Protein AF-A0A183MD92-F1 (afdb_monomer)

Foldseek 3Di:
DVPPPDQFQDKDWDDKDKDWPDFDWDWDADPVQKIKIKTKTKIKIWIWIWGWDADPVQQKIKIKIKIKIKMKIKIKIFIWHDDDDDDDPDDTDGQKIKIKMKMWIWMKIWMWIARPPDPPLGIAIWIKTDQFTKMKIKIKIFHLDDDDDDDPPDPDDPDDDDDDDDDDDDDDDDDPPDSPRPIDMDMDMDGDGMDIDDPDDSSVVSCVVNVPPDVD

Sequence (216 aa):
MKLFLSTTNQFTSLLKIIQLPIDQRIQTTISSGWLIQIDHLTIFTMNILNAIETNLWYFTGRNNLRSKIGLINDIKIHLVQFYNEDNTMNMPRSQLYIHKGNAIQGYIDFITNIHINHLPDSICLSMNQGVNTFIVQWYTMNNTTTTQYSSSTTIQNPSSPSSSSSPSSSSPSSSPSSPSSSTYHYISNYTLQPVSYFLGYDNSLQCNKMKAKTIW

Organism: NCBI:txid48269

Mean predicted aligned error: 14.07 Å

Nearest PDB structures (foldseek):
  6i7s-assembly1_G  TM=8.283E-01  e=1.505E-07  Homo sapiens
  6i7s-assembly2_H  TM=8.218E-01  e=8.706E-07  Homo sapiens
  6i97-assembly1_B  TM=3.767E-01  e=2.488E+00  Pseudomonas aeruginosa
  2w78-assembly2_B  TM=2.454E-01  e=3.959E+00  Pseudomonas aeruginosa PAO1
  5odw-assembly2_B  TM=2.488E-01  e=6.299E+00  Pseudomonas aeruginosa PAO1

Radius of gyration: 28.77 Å; Cα contacts (8 Å, |Δi|>4): 436; chains: 1; bounding box: 78×46×76 Å

Secondary structure (DSSP, 8-state):
--SSS--EEEEEEEEEEEEEEEEEEEEEE-TTSEEEEEEEEEEEEEEEEEEEEEETTTTEEEEEEEEEEEEEEEEEEEEEE---S-SS-----EEEEEEEEEEEEEEEEEEEEEEGGG-STTEEEEEEE-TTEEEEEEEEEEE-S-----------PPPPP--------------------EEEEEEEEEEEPP-EE---HHHHHHHHHTT-----

Structure (mmCIF, N/CA/C/O backbone):
data_AF-A0A183MD92-F1
#
_entry.id   AF-A0A183MD92-F1
#
loop_
_atom_site.group_PDB
_atom_site.id
_atom_site.type_symbol
_atom_site.label_atom_id
_atom_site.label_alt_id
_atom_site.label_comp_id
_atom_site.label_asym_id
_atom_site.label_entity_id
_atom_site.label_seq_id
_atom_site.pdbx_PDB_ins_code
_atom_site.Cartn_x
_atom_site.Cartn_y
_atom_site.Cartn_z
_atom_site.occupancy
_atom_site.B_iso_or_equiv
_atom_site.auth_seq_id
_atom_site.auth_comp_id
_atom_site.auth_asym_id
_atom_site.auth_atom_id
_atom_site.pdbx_PDB_model_num
ATOM 1 N N . MET A 1 1 ? 31.391 -11.149 -10.564 1.00 43.75 1 MET A N 1
ATOM 2 C CA . MET A 1 1 ? 30.604 -11.102 -11.820 1.00 43.75 1 MET A CA 1
ATOM 3 C C . MET A 1 1 ? 29.511 -12.192 -11.903 1.00 43.75 1 MET A C 1
ATOM 5 O O . MET A 1 1 ? 29.152 -12.593 -12.996 1.00 43.75 1 MET A O 1
ATOM 9 N N . LYS A 1 2 ? 28.947 -12.678 -10.779 1.00 36.97 2 LYS A N 1
ATOM 10 C CA . LYS A 1 2 ? 27.858 -13.689 -10.780 1.00 36.97 2 LY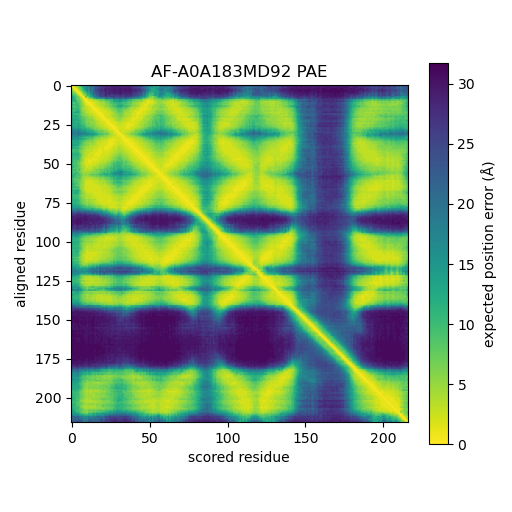S A CA 1
ATOM 11 C C . LYS A 1 2 ? 26.450 -13.102 -10.578 1.00 36.97 2 LYS A C 1
ATOM 13 O O . LYS A 1 2 ? 25.482 -13.787 -10.858 1.00 36.97 2 LYS A O 1
ATOM 18 N N . LEU A 1 3 ? 26.338 -11.844 -10.137 1.00 46.84 3 LEU A N 1
ATOM 19 C CA . LEU A 1 3 ? 25.052 -11.190 -9.848 1.00 46.84 3 LEU A CA 1
ATOM 20 C C . LEU A 1 3 ? 24.425 -10.448 -11.045 1.00 46.84 3 LEU A C 1
ATOM 22 O O . LEU A 1 3 ? 23.238 -10.168 -11.020 1.00 46.84 3 LEU A O 1
ATOM 26 N N . PHE A 1 4 ? 25.198 -10.139 -12.092 1.00 45.69 4 PHE A N 1
ATOM 27 C CA . PHE A 1 4 ? 24.750 -9.284 -13.207 1.00 45.69 4 PHE A CA 1
ATOM 28 C C . PHE A 1 4 ? 24.274 -10.045 -14.455 1.00 45.69 4 PHE A C 1
ATOM 30 O O . PHE A 1 4 ? 23.842 -9.419 -15.415 1.00 45.69 4 PHE A O 1
ATOM 37 N N . LEU A 1 5 ? 24.353 -11.380 -14.458 1.00 43.41 5 LEU A N 1
ATOM 38 C CA . LEU A 1 5 ? 23.989 -12.218 -15.611 1.00 43.41 5 LEU A CA 1
ATOM 39 C C . LEU A 1 5 ? 22.662 -12.971 -15.434 1.00 43.41 5 LEU A C 1
ATOM 41 O O . LEU A 1 5 ? 22.202 -13.592 -16.385 1.00 43.41 5 LEU A O 1
ATOM 45 N N . SER A 1 6 ? 22.026 -12.908 -14.258 1.00 42.56 6 SER A N 1
ATOM 46 C CA . SER A 1 6 ? 20.671 -13.436 -14.070 1.00 42.56 6 SER A CA 1
ATOM 47 C C . SER A 1 6 ? 19.672 -12.287 -14.018 1.00 42.56 6 SER A C 1
ATOM 49 O O . SER A 1 6 ? 19.449 -11.679 -12.972 1.00 42.56 6 SER A O 1
ATOM 51 N N . THR A 1 7 ? 19.064 -11.987 -15.157 1.00 54.91 7 THR A N 1
ATOM 52 C CA . THR A 1 7 ? 17.838 -11.193 -15.220 1.00 54.91 7 THR A CA 1
ATOM 53 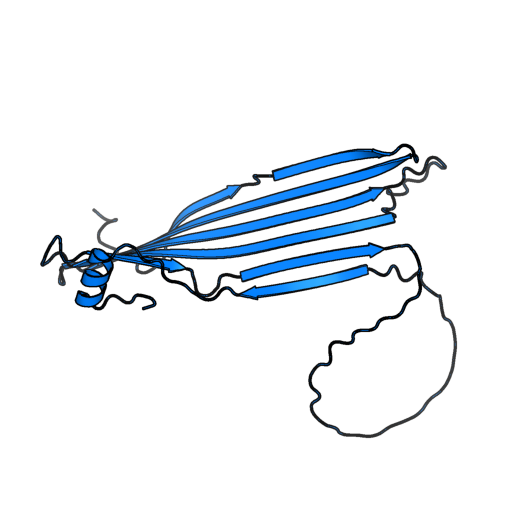C C . THR A 1 7 ? 16.741 -11.955 -14.500 1.00 54.91 7 THR A C 1
ATOM 55 O O . THR A 1 7 ? 16.331 -13.030 -14.942 1.00 54.91 7 THR A O 1
ATOM 58 N N . THR A 1 8 ? 16.289 -11.443 -13.363 1.00 59.81 8 THR A N 1
ATOM 59 C CA . THR A 1 8 ? 15.149 -12.026 -12.667 1.00 59.81 8 THR A CA 1
ATOM 60 C C . THR A 1 8 ? 13.906 -11.246 -13.066 1.00 59.81 8 THR A C 1
ATOM 62 O O . THR A 1 8 ? 13.634 -10.171 -12.532 1.00 59.81 8 THR A O 1
ATOM 65 N N . ASN A 1 9 ? 13.095 -11.838 -13.943 1.00 68.19 9 ASN A N 1
ATOM 66 C CA . ASN A 1 9 ? 11.731 -11.366 -14.220 1.00 68.19 9 ASN A CA 1
ATOM 67 C C . ASN A 1 9 ? 10.814 -11.502 -12.982 1.00 68.19 9 ASN A C 1
ATOM 69 O O . ASN A 1 9 ? 9.644 -11.128 -13.003 1.00 68.19 9 ASN A O 1
ATOM 73 N N . GLN A 1 10 ? 11.329 -12.080 -11.894 1.00 84.06 10 GLN A N 1
ATOM 74 C CA . GLN A 1 10 ? 10.645 -12.223 -10.620 1.00 84.06 10 GLN A CA 1
ATOM 75 C C . GLN A 1 10 ? 10.977 -11.054 -9.695 1.00 84.06 10 GLN A C 1
ATOM 77 O O . GLN A 1 10 ? 12.122 -10.617 -9.591 1.00 84.06 10 GLN A O 1
ATOM 82 N N . PHE A 1 11 ? 9.956 -10.577 -8.988 1.00 86.31 11 PHE A N 1
ATOM 83 C CA . PHE A 1 11 ? 10.106 -9.540 -7.979 1.00 86.31 11 PHE A CA 1
ATOM 84 C C . PHE A 1 11 ? 10.947 -10.031 -6.802 1.00 86.31 11 PHE A C 1
ATOM 86 O O . PHE A 1 11 ? 10.579 -10.985 -6.116 1.00 86.31 11 PHE A O 1
ATOM 93 N N . THR A 1 12 ? 12.021 -9.308 -6.518 1.00 89.50 12 THR A N 1
ATOM 94 C CA . THR A 1 12 ? 12.838 -9.478 -5.316 1.00 89.50 12 THR A CA 1
ATOM 95 C C . THR A 1 12 ? 12.504 -8.383 -4.309 1.00 89.50 12 THR A C 1
ATOM 97 O O . THR A 1 12 ? 12.277 -7.231 -4.679 1.00 89.50 12 THR A O 1
ATOM 100 N N . SER A 1 13 ? 12.405 -8.741 -3.027 1.00 89.75 13 SER A N 1
ATOM 101 C CA . SER A 1 13 ? 12.120 -7.776 -1.961 1.00 89.75 13 SER A CA 1
ATOM 102 C C . SER A 1 13 ? 13.380 -6.982 -1.641 1.00 89.75 13 SER A C 1
ATOM 104 O O . SER A 1 13 ? 14.373 -7.570 -1.226 1.00 89.75 13 SER A O 1
ATOM 106 N N . LEU A 1 14 ? 13.329 -5.661 -1.815 1.00 91.12 14 LEU A N 1
ATOM 107 C CA . LEU A 1 14 ? 14.435 -4.759 -1.484 1.00 91.12 14 LEU A CA 1
ATOM 108 C C . LEU A 1 14 ? 14.317 -4.216 -0.061 1.00 91.12 14 LEU A C 1
ATOM 110 O O . LEU A 1 14 ? 15.306 -4.119 0.657 1.00 91.12 14 LEU A O 1
ATOM 114 N N . LEU A 1 15 ? 13.100 -3.850 0.342 1.00 92.38 15 LEU A N 1
ATOM 115 C CA . LEU A 1 15 ? 12.845 -3.211 1.626 1.00 92.38 15 LEU A CA 1
ATOM 116 C C . LEU A 1 15 ? 11.469 -3.613 2.133 1.00 92.38 15 LEU A C 1
ATOM 118 O O . LEU A 1 15 ? 10.491 -3.515 1.398 1.00 92.38 15 LEU A O 1
ATOM 122 N N . LYS A 1 16 ? 11.385 -4.012 3.400 1.00 94.94 16 LYS A N 1
ATOM 123 C CA . LYS A 1 16 ? 10.122 -4.284 4.086 1.00 94.94 16 LYS A CA 1
ATOM 124 C C . LYS A 1 16 ? 10.110 -3.525 5.404 1.00 94.94 16 LYS A C 1
ATOM 126 O O . LYS A 1 16 ? 10.974 -3.744 6.246 1.00 94.94 16 LYS A O 1
ATOM 131 N N . ILE A 1 17 ? 9.127 -2.651 5.568 1.00 95.19 17 ILE A N 1
ATOM 132 C CA . ILE A 1 17 ? 8.936 -1.820 6.753 1.00 95.19 17 ILE A CA 1
ATOM 133 C C . ILE A 1 17 ? 7.539 -2.083 7.303 1.00 95.19 17 ILE A C 1
ATOM 135 O O . ILE A 1 17 ? 6.558 -2.138 6.559 1.00 95.19 17 ILE A O 1
ATOM 139 N N . ILE A 1 18 ? 7.466 -2.240 8.619 1.00 95.06 18 ILE A N 1
ATOM 140 C CA . ILE A 1 18 ? 6.231 -2.236 9.395 1.00 95.06 18 ILE A CA 1
ATOM 141 C C . ILE A 1 18 ? 6.458 -1.217 10.503 1.00 95.06 18 ILE A C 1
ATOM 143 O O . ILE A 1 18 ? 7.442 -1.314 11.233 1.00 95.06 18 ILE A O 1
ATOM 147 N N . GLN A 1 19 ? 5.577 -0.232 10.600 1.00 94.81 19 GLN A N 1
ATOM 148 C CA . GLN A 1 19 ? 5.666 0.832 11.585 1.00 94.81 19 GLN A CA 1
ATOM 149 C C . GLN A 1 19 ? 4.299 1.057 12.217 1.00 94.81 19 GLN A C 1
ATOM 151 O O . GLN A 1 19 ? 3.270 0.957 11.551 1.00 94.81 19 GLN A O 1
ATOM 156 N N . LEU A 1 20 ? 4.301 1.393 13.502 1.00 94.69 20 LEU A N 1
ATOM 157 C CA . LEU A 1 20 ? 3.122 1.834 14.233 1.00 94.69 20 LEU A CA 1
ATOM 158 C C . LEU A 1 20 ? 3.247 3.339 14.488 1.00 94.69 20 LEU A C 1
ATOM 160 O O . LEU A 1 20 ? 3.757 3.732 15.534 1.00 94.69 20 LEU A O 1
ATOM 164 N N . PRO A 1 21 ? 2.889 4.202 13.517 1.00 92.06 21 PRO A N 1
ATOM 165 C CA . PRO A 1 21 ? 2.989 5.649 13.699 1.00 92.06 21 PRO A CA 1
ATOM 166 C C . PRO A 1 21 ? 2.100 6.176 14.829 1.00 92.06 21 PRO A C 1
ATOM 168 O O . PRO A 1 21 ? 2.414 7.216 15.398 1.00 92.06 21 PRO A O 1
ATOM 171 N N . ILE A 1 22 ? 1.000 5.483 15.143 1.00 94.94 22 ILE A N 1
ATOM 172 C CA . ILE A 1 22 ? 0.118 5.838 16.255 1.00 94.94 22 ILE A CA 1
ATOM 173 C C . ILE A 1 22 ? -0.166 4.578 17.061 1.00 94.94 22 ILE A C 1
ATOM 175 O O . ILE A 1 22 ? -0.693 3.604 16.526 1.00 94.94 22 ILE A O 1
ATOM 179 N N . ASP A 1 23 ? 0.174 4.623 18.340 1.00 95.06 23 ASP A N 1
ATOM 180 C CA . ASP A 1 23 ? -0.206 3.642 19.348 1.00 95.06 23 ASP A CA 1
ATOM 181 C C . ASP A 1 23 ? -0.473 4.420 20.636 1.00 95.06 23 ASP A C 1
ATOM 183 O O . ASP A 1 23 ? 0.444 4.780 21.378 1.00 95.06 23 ASP A O 1
ATOM 187 N N . GLN A 1 24 ? -1.729 4.824 20.814 1.00 96.12 24 GLN A N 1
ATOM 188 C CA . GLN A 1 24 ? -2.131 5.710 21.894 1.00 96.12 24 GLN A CA 1
ATOM 189 C C . GLN A 1 24 ? -3.333 5.140 22.634 1.00 96.12 24 GLN A C 1
ATOM 191 O O . GLN A 1 24 ? -4.337 4.755 22.037 1.00 96.12 24 GLN A O 1
ATOM 196 N N . ARG A 1 25 ? -3.249 5.179 23.963 1.00 95.25 25 ARG A N 1
ATOM 197 C CA . ARG A 1 25 ? -4.369 4.951 24.872 1.00 95.25 25 ARG A CA 1
ATOM 198 C C . ARG A 1 25 ? -4.596 6.209 25.694 1.00 95.25 25 ARG A C 1
ATOM 200 O O . ARG A 1 25 ? 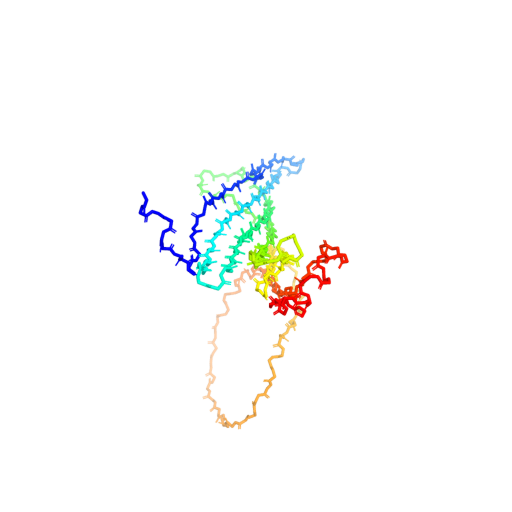-3.707 6.647 26.421 1.00 95.25 25 ARG A O 1
ATOM 207 N N . ILE A 1 26 ? -5.787 6.782 25.586 1.00 93.44 26 ILE A N 1
ATOM 208 C CA . ILE A 1 26 ? -6.237 7.898 26.419 1.00 93.44 26 ILE A CA 1
ATOM 209 C C . ILE A 1 26 ? -7.273 7.353 27.386 1.00 93.44 26 ILE A C 1
ATOM 211 O O . ILE A 1 26 ? -8.251 6.740 26.969 1.00 93.44 26 ILE A O 1
ATOM 215 N N . GLN A 1 27 ? -7.071 7.596 28.675 1.00 93.44 27 GLN A N 1
ATOM 216 C CA . GLN A 1 27 ? -8.046 7.285 29.708 1.00 93.44 27 GLN A CA 1
ATOM 217 C C . GLN A 1 27 ? -8.406 8.573 30.433 1.00 93.44 27 GLN A C 1
ATOM 219 O O . GLN A 1 27 ? -7.528 9.296 30.902 1.00 93.44 27 GLN A O 1
ATOM 224 N N . THR A 1 28 ? -9.696 8.874 30.500 1.00 91.06 28 THR A N 1
ATOM 225 C CA . THR A 1 28 ? -10.201 10.044 31.214 1.00 91.06 28 THR A CA 1
ATOM 226 C C . THR A 1 28 ? -11.386 9.646 32.071 1.00 91.06 28 THR A C 1
ATOM 228 O O . THR A 1 28 ? -12.239 8.860 31.656 1.00 91.06 28 THR A O 1
ATOM 231 N N . THR A 1 29 ? -11.414 10.158 33.293 1.00 89.69 29 THR A N 1
ATOM 232 C CA . THR A 1 29 ? -12.542 9.990 34.197 1.00 89.69 29 THR A CA 1
ATOM 233 C C . THR A 1 29 ? -13.500 11.156 34.013 1.00 89.69 29 THR A C 1
ATOM 235 O O . THR A 1 29 ? -13.090 12.309 33.884 1.00 89.69 29 THR A O 1
ATOM 238 N N . ILE A 1 30 ? -14.793 10.859 33.997 1.00 86.31 30 ILE A N 1
ATOM 239 C CA . ILE A 1 30 ? -15.837 11.883 33.993 1.00 86.31 30 ILE A CA 1
ATOM 240 C C . ILE A 1 30 ? -16.415 12.044 35.397 1.00 86.31 30 ILE A C 1
ATOM 242 O O . ILE A 1 30 ? -16.353 11.128 36.217 1.00 86.31 30 ILE A O 1
ATOM 246 N N . SER A 1 31 ? -16.992 13.213 35.681 1.00 85.56 31 SER A N 1
ATOM 247 C CA . SER A 1 31 ? -17.546 13.559 37.000 1.00 85.56 31 SER A CA 1
ATOM 248 C C . SER A 1 31 ? -18.622 12.588 37.497 1.00 85.56 31 SER A C 1
ATOM 250 O O . SER A 1 31 ? -18.852 12.496 38.697 1.00 85.56 31 SER A O 1
ATOM 252 N N . SER A 1 32 ? -19.247 11.826 36.597 1.00 81.56 32 SER A N 1
ATOM 253 C CA . SER A 1 32 ? -20.192 10.760 36.933 1.00 81.56 32 SER A CA 1
ATOM 254 C C . SER A 1 32 ? -19.535 9.469 37.452 1.00 81.56 32 SER A C 1
ATOM 256 O O . SER A 1 32 ? -20.250 8.508 37.724 1.00 81.56 32 SER A O 1
ATOM 258 N N . GLY A 1 33 ? -18.203 9.406 37.572 1.00 80.19 33 GLY A N 1
ATOM 259 C CA . GLY A 1 33 ? -17.462 8.239 38.077 1.00 80.19 33 GLY A CA 1
ATOM 260 C C . GLY A 1 33 ? -17.117 7.185 37.019 1.00 80.19 33 GLY A C 1
ATOM 261 O O . GLY A 1 33 ? -16.590 6.123 37.346 1.00 80.19 33 GLY A O 1
ATOM 262 N N . TRP A 1 34 ? -17.391 7.463 35.745 1.00 83.31 34 TRP A N 1
ATOM 263 C CA . TRP A 1 34 ? -17.073 6.556 34.645 1.00 83.31 34 TRP A CA 1
ATOM 264 C C . TRP A 1 34 ? -15.694 6.847 34.070 1.00 83.31 34 TRP A C 1
ATOM 266 O O . TRP A 1 34 ? -15.208 7.979 34.123 1.00 83.31 34 TRP A O 1
ATOM 276 N N . LEU A 1 35 ? -15.098 5.828 33.460 1.00 88.44 35 LEU A N 1
ATOM 277 C CA . LEU A 1 35 ? -13.861 5.930 32.708 1.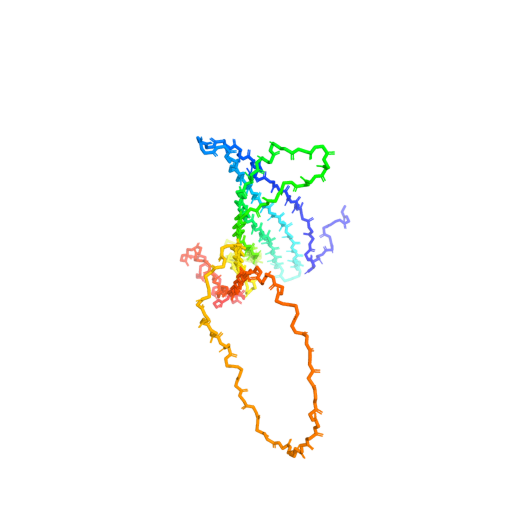00 88.44 35 LEU A CA 1
ATOM 278 C C . LEU A 1 35 ? -14.148 5.784 31.218 1.00 88.44 35 LEU A C 1
ATOM 280 O O . LEU A 1 35 ? -14.701 4.784 30.763 1.00 88.44 35 LEU A O 1
ATOM 284 N N . ILE A 1 36 ? -13.742 6.788 30.455 1.00 90.69 36 ILE A N 1
ATOM 285 C CA . ILE A 1 36 ? -13.692 6.725 29.002 1.00 90.69 36 ILE A CA 1
ATOM 286 C C . ILE A 1 36 ? -12.275 6.302 28.630 1.00 90.69 36 ILE A C 1
ATOM 288 O O . ILE A 1 36 ? -11.310 6.986 28.970 1.00 90.69 36 ILE A O 1
ATOM 292 N N . GLN A 1 37 ? -12.158 5.182 27.924 1.00 92.25 37 GLN A N 1
ATOM 293 C CA . GLN A 1 37 ? -10.916 4.729 2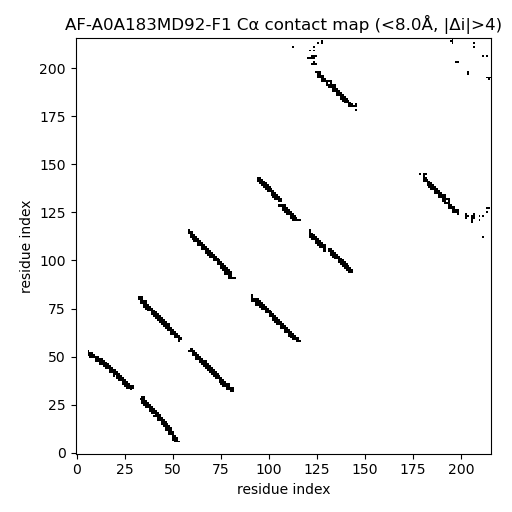7.313 1.00 92.25 37 GLN A CA 1
ATOM 294 C C . GLN A 1 37 ? -11.028 4.842 25.797 1.00 92.25 37 GLN A C 1
ATOM 296 O O . GLN A 1 37 ? -11.943 4.285 25.191 1.00 92.25 37 GLN A O 1
ATOM 301 N N . ILE A 1 38 ? -10.080 5.546 25.191 1.00 93.81 38 ILE A N 1
ATOM 302 C CA . ILE A 1 38 ? -9.936 5.678 23.745 1.00 93.81 38 ILE A CA 1
ATOM 303 C C . ILE A 1 38 ? -8.611 5.031 23.366 1.00 93.81 38 ILE A C 1
ATOM 305 O O . ILE A 1 38 ? -7.552 5.524 23.748 1.00 93.81 38 ILE A O 1
ATOM 309 N N . ASP A 1 39 ? -8.685 3.942 22.613 1.00 95.00 39 ASP A N 1
ATOM 310 C CA . ASP A 1 39 ? -7.526 3.280 22.030 1.00 95.00 39 ASP A CA 1
ATOM 311 C C . ASP A 1 39 ? -7.466 3.635 20.548 1.00 95.00 39 ASP A C 1
ATOM 313 O O . ASP A 1 39 ? -8.412 3.377 19.799 1.00 95.00 39 ASP A O 1
ATOM 317 N N . HIS A 1 40 ? -6.359 4.232 20.123 1.00 96.44 40 HIS A N 1
ATOM 318 C CA . HIS A 1 40 ? -6.103 4.587 18.736 1.00 96.44 40 HIS A CA 1
ATOM 319 C C . HIS A 1 40 ? -4.818 3.911 18.269 1.00 96.44 40 HIS A C 1
ATOM 321 O O . HIS A 1 40 ? -3.729 4.184 18.771 1.00 96.44 40 HIS A O 1
ATOM 327 N N . LEU A 1 41 ? -4.964 3.033 17.284 1.00 97.06 41 LEU A N 1
ATOM 328 C CA . LEU A 1 41 ? -3.881 2.290 16.668 1.00 97.06 41 LEU A CA 1
ATOM 329 C C . LEU A 1 41 ? -3.834 2.619 15.179 1.00 97.06 41 LEU A C 1
ATOM 331 O O . LEU A 1 41 ? -4.841 2.551 14.477 1.00 97.06 41 LEU A O 1
ATOM 335 N N . THR A 1 42 ? -2.662 2.960 14.664 1.00 97.31 42 THR A N 1
ATOM 336 C CA . THR A 1 42 ? -2.423 3.066 13.226 1.00 97.31 42 THR A CA 1
ATOM 337 C C . THR A 1 42 ? -1.195 2.253 12.871 1.00 97.31 42 THR A C 1
ATOM 339 O O . THR A 1 42 ? -0.129 2.456 13.443 1.00 97.31 42 THR A O 1
ATOM 342 N N . ILE A 1 43 ? -1.344 1.344 11.911 1.00 97.31 43 ILE A N 1
ATOM 343 C CA . ILE A 1 43 ? -0.282 0.486 11.395 1.00 97.31 43 ILE A CA 1
ATOM 344 C C . ILE A 1 43 ? -0.027 0.878 9.947 1.00 97.31 43 ILE A C 1
ATOM 346 O O . ILE A 1 43 ? -0.941 0.908 9.125 1.00 97.31 43 ILE A O 1
ATOM 350 N N . PHE A 1 44 ? 1.233 1.131 9.633 1.00 97.06 44 PHE A N 1
ATOM 351 C CA . PHE A 1 44 ? 1.720 1.375 8.290 1.00 97.06 44 PHE A CA 1
ATOM 352 C C . PHE A 1 44 ? 2.661 0.245 7.877 1.00 97.06 44 PHE A C 1
ATOM 354 O O . PHE A 1 44 ? 3.554 -0.157 8.622 1.00 97.06 44 PHE A O 1
ATOM 361 N N . THR A 1 45 ? 2.473 -0.272 6.671 1.00 96.94 45 THR A N 1
ATOM 362 C CA . THR A 1 45 ? 3.330 -1.295 6.079 1.00 96.94 45 THR A CA 1
ATOM 363 C C . THR A 1 45 ? 3.746 -0.857 4.687 1.00 96.94 45 THR A C 1
ATOM 365 O O . THR A 1 45 ? 2.924 -0.392 3.896 1.00 96.94 45 THR A O 1
ATOM 368 N N . MET A 1 46 ? 5.025 -1.023 4.380 1.00 96.00 46 MET A N 1
ATOM 369 C CA . MET A 1 46 ? 5.576 -0.744 3.063 1.00 96.00 46 MET A CA 1
ATOM 370 C C . MET A 1 46 ? 6.492 -1.887 2.652 1.00 96.00 46 MET A C 1
ATOM 372 O O . MET A 1 46 ? 7.331 -2.338 3.430 1.00 96.00 46 MET A O 1
ATOM 376 N N . ASN A 1 47 ? 6.336 -2.370 1.427 1.00 96.75 47 ASN A N 1
ATOM 377 C CA . ASN A 1 47 ? 7.235 -3.354 0.848 1.00 96.75 47 ASN A CA 1
ATOM 378 C C . ASN A 1 47 ? 7.623 -2.928 -0.568 1.00 96.75 47 ASN A C 1
ATOM 380 O O . ASN A 1 47 ? 6.771 -2.883 -1.456 1.00 96.75 47 ASN A O 1
ATOM 384 N N . ILE A 1 48 ? 8.903 -2.623 -0.758 1.00 96.00 48 ILE A N 1
ATOM 385 C CA . ILE A 1 48 ? 9.486 -2.263 -2.045 1.00 96.00 48 ILE A CA 1
ATOM 386 C C . ILE A 1 48 ? 10.053 -3.526 -2.679 1.00 96.00 48 ILE A C 1
ATOM 388 O O . ILE A 1 48 ? 10.943 -4.178 -2.126 1.00 96.00 48 ILE A O 1
ATOM 392 N N . LEU A 1 49 ? 9.549 -3.846 -3.862 1.00 94.69 49 LEU A N 1
ATOM 393 C CA . LEU A 1 49 ? 9.983 -4.963 -4.680 1.00 94.69 49 LEU A CA 1
ATOM 394 C C . LEU A 1 49 ? 10.601 -4.440 -5.975 1.00 94.69 49 LEU A C 1
ATOM 396 O O . LEU A 1 49 ? 10.143 -3.430 -6.504 1.00 94.69 49 LEU A O 1
ATOM 400 N N . ASN A 1 50 ? 11.581 -5.147 -6.525 1.00 92.44 50 ASN A N 1
ATOM 401 C CA . ASN A 1 50 ? 12.142 -4.813 -7.829 1.00 92.44 50 ASN A CA 1
ATOM 402 C C . ASN A 1 50 ? 12.269 -6.050 -8.722 1.00 92.44 50 ASN A C 1
ATOM 404 O O . ASN A 1 50 ? 12.632 -7.129 -8.251 1.00 92.44 50 ASN A O 1
ATOM 408 N N . ALA A 1 51 ? 11.951 -5.886 -10.001 1.00 90.56 51 ALA A N 1
ATOM 409 C CA . ALA A 1 51 ? 12.212 -6.858 -11.053 1.00 90.56 51 ALA A CA 1
ATOM 410 C C . ALA A 1 51 ? 12.977 -6.166 -12.185 1.00 90.56 51 ALA A C 1
ATOM 412 O O . ALA A 1 51 ? 12.612 -5.062 -12.602 1.00 90.56 51 ALA A O 1
ATOM 413 N N . ILE A 1 52 ? 14.036 -6.815 -12.670 1.00 89.50 52 ILE A N 1
ATOM 414 C CA . ILE A 1 52 ? 14.917 -6.276 -13.708 1.00 89.50 52 ILE A CA 1
ATOM 415 C C . ILE A 1 52 ? 15.042 -7.297 -14.824 1.00 89.50 52 ILE A C 1
ATOM 417 O O . ILE A 1 52 ? 15.509 -8.418 -14.614 1.00 89.50 52 ILE A O 1
ATOM 421 N N . GLU A 1 53 ? 14.687 -6.863 -16.023 1.00 86.69 53 GLU A N 1
ATOM 422 C CA . GLU A 1 53 ? 14.860 -7.612 -17.256 1.00 86.69 53 GLU A CA 1
ATOM 423 C C . GLU A 1 53 ? 15.823 -6.821 -18.141 1.00 86.69 53 GLU A C 1
ATOM 425 O O . GLU A 1 53 ? 15.596 -5.648 -18.430 1.00 86.69 53 GLU A O 1
ATOM 430 N N . THR A 1 54 ? 16.921 -7.430 -18.567 1.00 86.44 54 THR A N 1
ATOM 431 C CA . THR A 1 54 ? 17.853 -6.817 -19.516 1.00 86.44 54 THR A CA 1
ATOM 432 C C . THR A 1 54 ? 18.106 -7.776 -20.662 1.00 86.44 54 THR A C 1
ATOM 434 O O . THR A 1 54 ? 18.177 -8.989 -20.498 1.00 86.44 54 THR A O 1
ATOM 437 N N . ASN A 1 55 ? 18.223 -7.241 -21.864 1.00 83.12 55 ASN A N 1
ATOM 438 C CA . ASN A 1 55 ? 18.588 -8.019 -23.026 1.00 83.12 55 ASN A CA 1
ATOM 439 C C . ASN A 1 55 ? 19.732 -7.308 -23.733 1.00 83.12 55 ASN A C 1
ATOM 441 O O . ASN A 1 55 ? 19.541 -6.249 -24.325 1.00 83.12 55 ASN A O 1
ATOM 445 N N . LEU A 1 56 ? 20.926 -7.893 -23.642 1.00 84.31 56 LEU A N 1
ATOM 446 C CA . LEU A 1 56 ? 22.131 -7.333 -24.250 1.00 84.31 56 LEU A CA 1
ATOM 447 C C . LEU A 1 56 ? 22.098 -7.415 -25.779 1.00 84.31 56 LEU A C 1
ATOM 449 O O . LEU A 1 56 ? 22.636 -6.535 -26.433 1.00 84.31 56 LEU A O 1
ATOM 453 N N . TRP A 1 57 ? 21.437 -8.427 -26.347 1.00 84.00 57 TRP A N 1
ATOM 454 C CA . TRP A 1 57 ? 21.355 -8.615 -27.798 1.00 84.00 57 TRP A CA 1
ATOM 455 C C . TRP A 1 57 ? 20.432 -7.599 -28.462 1.00 84.00 57 TRP A C 1
ATOM 457 O O . TRP A 1 57 ? 20.765 -7.051 -29.508 1.00 84.00 57 TRP A O 1
ATOM 467 N N . TYR A 1 58 ? 19.285 -7.326 -27.840 1.00 81.38 58 TYR A N 1
ATOM 468 C CA . TYR A 1 58 ? 18.354 -6.299 -28.315 1.00 81.38 58 TYR A CA 1
ATOM 469 C C . TYR A 1 58 ? 18.642 -4.915 -27.730 1.00 81.38 58 TYR A C 1
ATOM 471 O O . TYR A 1 58 ? 17.938 -3.963 -28.062 1.00 81.38 58 TYR A O 1
ATOM 479 N N . PHE A 1 59 ? 19.670 -4.793 -26.880 1.00 86.38 59 PHE A N 1
ATOM 480 C CA . PHE A 1 59 ? 20.031 -3.555 -26.195 1.00 86.38 59 PHE A CA 1
ATOM 481 C C . PHE A 1 59 ? 18.836 -2.924 -25.462 1.00 86.38 59 PHE A C 1
ATOM 483 O O . PHE A 1 59 ? 18.626 -1.715 -25.505 1.00 86.38 59 PHE A O 1
ATOM 490 N N . THR A 1 60 ? 18.025 -3.740 -24.786 1.00 86.50 60 THR A N 1
ATOM 491 C CA . THR A 1 60 ? 16.829 -3.286 -24.061 1.00 86.50 60 THR A CA 1
ATOM 492 C C . THR A 1 60 ? 16.939 -3.558 -22.568 1.00 86.50 60 THR A C 1
ATOM 494 O O . THR A 1 60 ? 17.504 -4.568 -22.151 1.00 86.50 60 THR A O 1
ATOM 497 N N . GLY A 1 61 ? 16.333 -2.703 -21.753 1.00 88.06 61 GLY A N 1
ATOM 498 C CA . GLY A 1 61 ? 16.191 -2.895 -20.316 1.00 88.06 61 GLY A CA 1
ATOM 499 C C . GLY A 1 61 ? 14.791 -2.526 -19.844 1.00 88.06 61 GLY A C 1
ATOM 500 O O . GLY A 1 61 ? 14.201 -1.560 -20.323 1.00 88.06 61 GLY A O 1
ATOM 501 N N . ARG A 1 62 ? 14.270 -3.285 -18.886 1.00 89.06 62 ARG A N 1
ATOM 502 C CA . ARG A 1 62 ? 13.030 -3.006 -18.174 1.00 89.06 62 ARG A CA 1
ATOM 503 C C . ARG A 1 62 ? 13.264 -3.153 -16.678 1.00 89.06 62 ARG A C 1
ATOM 505 O O . ARG A 1 62 ? 13.669 -4.210 -16.206 1.00 89.06 62 ARG A O 1
ATOM 512 N N . ASN A 1 63 ? 12.981 -2.097 -15.930 1.00 91.19 63 ASN A N 1
ATOM 513 C CA . ASN A 1 63 ? 12.920 -2.116 -14.474 1.00 91.19 63 ASN A CA 1
ATOM 514 C C . ASN A 1 63 ? 11.461 -1.973 -14.044 1.00 91.19 63 ASN A C 1
ATOM 516 O O . ASN A 1 63 ? 10.743 -1.137 -14.589 1.00 91.19 63 ASN A O 1
ATOM 520 N N . ASN A 1 64 ? 11.024 -2.772 -13.077 1.00 92.25 64 ASN A N 1
ATOM 521 C CA . ASN A 1 64 ? 9.741 -2.598 -12.410 1.00 92.25 64 ASN A CA 1
ATOM 522 C C . ASN A 1 64 ? 9.968 -2.520 -10.901 1.00 92.25 64 ASN A C 1
ATOM 524 O O . ASN A 1 64 ? 10.273 -3.526 -10.257 1.00 92.25 64 ASN A O 1
ATOM 528 N N . LEU A 1 65 ? 9.811 -1.321 -10.351 1.00 94.62 65 LEU A N 1
ATOM 529 C CA . LEU A 1 65 ? 9.847 -1.042 -8.926 1.00 94.62 65 LEU A CA 1
ATOM 530 C C . LEU A 1 65 ? 8.412 -0.985 -8.393 1.00 94.62 65 LEU A C 1
ATOM 532 O O . LEU A 1 65 ? 7.678 -0.037 -8.658 1.00 94.62 65 LEU A O 1
ATOM 536 N N . ARG A 1 66 ? 8.017 -1.986 -7.608 1.00 94.31 66 ARG A N 1
ATOM 537 C CA . ARG A 1 66 ? 6.684 -2.086 -7.010 1.00 94.31 66 ARG A CA 1
ATOM 538 C C . ARG A 1 66 ? 6.723 -1.710 -5.537 1.00 94.31 66 ARG A C 1
ATOM 540 O O . ARG A 1 66 ? 7.268 -2.450 -4.721 1.00 94.31 66 ARG A O 1
ATOM 547 N N . SER A 1 67 ? 6.058 -0.619 -5.186 1.00 95.75 67 SER A N 1
ATOM 548 C CA . SER A 1 67 ? 5.850 -0.177 -3.807 1.00 95.75 67 SER A CA 1
ATOM 549 C C . SER A 1 67 ? 4.485 -0.649 -3.320 1.00 95.75 67 SER A C 1
ATOM 551 O O . SER A 1 67 ? 3.463 -0.053 -3.653 1.00 95.75 67 SER A O 1
ATOM 553 N N . LYS A 1 68 ? 4.446 -1.733 -2.541 1.00 95.75 68 LYS A N 1
ATOM 554 C CA . LYS A 1 68 ? 3.232 -2.194 -1.850 1.00 95.75 68 LYS A CA 1
ATOM 555 C C . LYS A 1 68 ? 3.052 -1.396 -0.568 1.00 95.75 68 LYS A C 1
ATOM 557 O O . LYS A 1 68 ? 3.990 -1.314 0.222 1.00 95.75 68 LYS A O 1
ATOM 562 N N . ILE A 1 69 ? 1.862 -0.851 -0.358 1.00 95.38 69 ILE A N 1
ATOM 563 C CA . ILE A 1 69 ? 1.531 -0.018 0.797 1.00 95.38 69 ILE A CA 1
ATOM 564 C C . ILE A 1 69 ? 0.276 -0.591 1.452 1.00 95.38 69 ILE A C 1
ATOM 566 O O . ILE A 1 69 ? -0.697 -0.921 0.771 1.00 95.38 69 ILE A O 1
ATOM 570 N N . GLY A 1 70 ? 0.308 -0.715 2.773 1.00 95.94 70 GLY A N 1
ATOM 571 C CA . GLY A 1 70 ? -0.844 -1.074 3.587 1.00 95.94 70 GLY A CA 1
ATOM 572 C C . GLY A 1 70 ? -0.963 -0.124 4.768 1.00 95.94 70 GLY A C 1
ATOM 573 O O . GLY A 1 70 ? 0.027 0.122 5.453 1.00 95.94 70 GLY A O 1
ATOM 574 N N . LEU A 1 71 ? -2.159 0.396 5.010 1.00 96.75 71 LEU A N 1
ATOM 575 C CA . LEU A 1 71 ? -2.475 1.267 6.134 1.00 96.75 71 LEU A CA 1
ATOM 576 C C . LEU A 1 71 ? -3.684 0.694 6.861 1.00 96.75 71 LEU A C 1
ATOM 578 O O . LEU A 1 71 ? -4.704 0.440 6.232 1.00 96.75 71 LEU A O 1
ATOM 582 N N . ILE A 1 72 ? -3.587 0.527 8.171 1.00 97.06 72 ILE A N 1
ATOM 583 C CA . ILE A 1 72 ? -4.709 0.183 9.040 1.00 97.06 72 ILE A CA 1
ATOM 584 C C . ILE A 1 72 ? -4.827 1.295 10.068 1.00 97.06 72 ILE A C 1
ATOM 586 O O . ILE A 1 72 ? -3.838 1.652 10.697 1.00 97.06 72 ILE A O 1
ATOM 590 N N . ASN A 1 73 ? -6.020 1.839 10.241 1.00 96.88 73 ASN A N 1
ATOM 591 C CA . ASN A 1 73 ? -6.356 2.780 11.295 1.00 96.88 73 ASN A CA 1
ATOM 592 C C . ASN A 1 73 ? -7.515 2.180 12.082 1.00 96.88 73 ASN A C 1
ATOM 594 O O . ASN A 1 73 ? -8.519 1.785 11.493 1.00 96.88 73 ASN A O 1
ATOM 598 N N . ASP A 1 74 ? -7.347 2.066 13.390 1.00 96.38 74 ASP A N 1
ATOM 599 C CA . ASP A 1 74 ? -8.293 1.424 14.284 1.00 96.38 74 ASP A CA 1
ATOM 600 C C . ASP A 1 74 ? -8.515 2.303 15.512 1.00 96.38 74 ASP A C 1
ATOM 602 O O . ASP A 1 74 ? -7.564 2.689 16.192 1.00 96.38 74 ASP A O 1
ATOM 606 N N . ILE A 1 75 ? -9.771 2.636 15.785 1.00 96.06 75 ILE A N 1
ATOM 607 C CA . ILE A 1 75 ? -10.186 3.462 16.916 1.00 96.06 75 ILE A CA 1
ATOM 608 C C . ILE A 1 75 ? -11.231 2.684 17.706 1.00 96.06 75 ILE A C 1
ATOM 610 O O . ILE A 1 75 ? -12.279 2.295 17.179 1.00 96.06 75 ILE A O 1
ATOM 614 N N . LYS A 1 76 ? -10.959 2.477 18.990 1.00 94.44 76 LYS A N 1
ATOM 615 C CA . LYS A 1 76 ? -11.872 1.845 19.942 1.00 94.44 76 LYS A CA 1
ATOM 616 C C . LYS A 1 76 ? -12.174 2.820 21.061 1.00 94.44 76 LYS A C 1
ATOM 618 O O . LYS A 1 76 ? -11.269 3.400 21.649 1.00 94.44 76 LYS A O 1
ATOM 623 N N . ILE A 1 77 ? -13.450 2.981 21.363 1.00 92.50 77 ILE A N 1
ATOM 624 C CA . ILE A 1 77 ? -13.944 3.793 22.465 1.00 92.50 77 ILE A CA 1
ATOM 625 C C . ILE A 1 77 ? -14.703 2.855 23.390 1.00 92.50 77 ILE A C 1
ATOM 627 O O . ILE A 1 77 ? -15.664 2.198 22.982 1.00 92.50 77 ILE A O 1
ATOM 631 N N . HIS A 1 78 ? -14.257 2.803 24.636 1.00 90.06 78 HIS A N 1
ATOM 632 C CA . HIS A 1 78 ? -14.861 2.031 25.704 1.00 90.06 78 HIS A CA 1
ATOM 633 C C . HIS A 1 78 ? -15.338 2.983 26.790 1.00 90.06 78 HIS A C 1
ATOM 635 O O . HIS A 1 78 ? -14.560 3.778 27.318 1.00 90.06 78 HIS A O 1
ATOM 641 N N . LEU A 1 79 ? -16.606 2.863 27.163 1.00 87.00 79 LEU A N 1
ATOM 642 C CA . LEU A 1 79 ? -17.113 3.433 28.401 1.00 87.00 79 LEU A CA 1
ATOM 643 C C . LEU A 1 79 ? -17.127 2.331 29.460 1.00 87.00 79 LEU A C 1
ATOM 645 O O . LEU A 1 79 ? -17.850 1.341 29.319 1.00 87.00 79 LEU A O 1
ATOM 649 N N . VAL A 1 80 ? -16.305 2.495 30.488 1.00 82.19 80 VAL A N 1
ATOM 650 C CA . VAL A 1 80 ? -16.105 1.544 31.580 1.00 82.19 80 VAL A CA 1
ATOM 651 C C . VAL A 1 80 ? -16.635 2.154 32.870 1.00 82.19 80 VAL A C 1
ATOM 653 O O . VAL A 1 80 ? -16.299 3.283 33.219 1.00 82.19 80 VAL A O 1
ATOM 656 N N . GLN A 1 81 ? -17.449 1.399 33.599 1.00 74.88 81 GLN A N 1
ATOM 657 C CA . GLN A 1 81 ? -17.856 1.769 34.949 1.00 74.88 81 GLN A CA 1
ATOM 658 C C . GLN A 1 81 ? -16.948 1.064 35.959 1.00 74.88 81 GLN A C 1
ATOM 660 O O . GLN A 1 81 ? -16.804 -0.159 35.913 1.00 74.88 81 GLN A O 1
ATOM 665 N N . PHE A 1 82 ? -16.353 1.819 36.882 1.00 63.69 82 PHE A N 1
ATOM 666 C CA . PHE A 1 82 ? -15.725 1.232 38.060 1.00 63.69 82 PHE A CA 1
ATOM 667 C C . PHE A 1 82 ? -16.831 0.843 39.042 1.00 63.69 82 PHE A C 1
ATOM 669 O O . PHE A 1 82 ? -17.456 1.710 39.648 1.00 63.69 82 PHE A O 1
ATOM 676 N N . TYR A 1 83 ? -17.116 -0.453 39.169 1.00 59.31 83 TYR A N 1
ATOM 677 C CA . TYR A 1 83 ? -17.939 -0.936 40.274 1.00 59.31 83 TYR A CA 1
ATOM 678 C C . TYR A 1 83 ? -17.109 -0.861 41.550 1.00 59.31 83 TYR A C 1
ATOM 680 O O . TYR A 1 83 ? -16.041 -1.461 41.639 1.00 59.31 83 TYR A O 1
ATOM 688 N N . ASN A 1 84 ? -17.604 -0.098 42.517 1.00 51.84 84 ASN A N 1
ATOM 689 C CA . ASN A 1 84 ? -17.040 -0.011 43.850 1.00 51.84 84 ASN A CA 1
ATOM 690 C C . ASN A 1 84 ? -18.051 -0.627 44.813 1.00 51.84 84 ASN A C 1
ATOM 692 O O . ASN A 1 84 ? -18.732 0.108 45.506 1.00 51.84 84 ASN A O 1
ATOM 696 N N . GLU A 1 85 ? -18.227 -1.947 44.755 1.00 46.00 85 GLU A N 1
ATOM 697 C CA . GLU A 1 85 ? -18.884 -2.741 45.799 1.00 46.00 85 GLU A CA 1
ATOM 698 C C . GLU A 1 85 ? -18.685 -4.234 45.478 1.00 46.00 85 GLU A C 1
ATOM 700 O O . GLU A 1 85 ? -18.999 -4.700 44.385 1.00 46.00 85 GLU A O 1
ATOM 705 N N . ASP A 1 86 ? -18.103 -4.944 46.446 1.00 44.53 86 ASP A N 1
ATOM 706 C CA . ASP A 1 86 ? -17.882 -6.393 46.541 1.00 44.53 86 ASP A CA 1
ATOM 707 C C . ASP A 1 86 ? -16.772 -7.050 45.701 1.00 44.53 86 ASP A C 1
ATOM 709 O O . ASP A 1 86 ? -16.970 -7.438 44.552 1.00 44.53 86 ASP A O 1
ATOM 713 N N . ASN A 1 87 ? -15.623 -7.238 46.381 1.00 44.34 87 ASN A N 1
ATOM 714 C CA . ASN A 1 87 ? -14.577 -8.294 46.394 1.00 44.34 87 ASN A CA 1
ATOM 715 C C . ASN A 1 87 ? -14.681 -9.548 45.486 1.00 44.34 87 ASN A C 1
ATOM 717 O O . ASN A 1 87 ? -14.137 -10.610 45.793 1.00 44.34 87 ASN A O 1
ATOM 721 N N . THR A 1 88 ? -15.306 -9.452 44.328 1.00 46.62 88 THR A N 1
ATOM 722 C CA . THR A 1 88 ? -15.288 -10.458 43.275 1.00 46.62 88 THR A CA 1
ATOM 723 C C . THR A 1 88 ? -14.606 -9.819 42.078 1.00 46.62 88 THR A C 1
ATOM 725 O O . THR A 1 88 ? -14.889 -8.671 41.743 1.00 46.62 88 THR A O 1
ATOM 728 N N . MET A 1 89 ? -13.644 -10.523 41.471 1.00 41.16 89 MET A N 1
ATOM 729 C CA . MET A 1 89 ? -12.927 -10.102 40.261 1.00 41.16 89 MET A CA 1
ATOM 730 C C . MET A 1 89 ? -13.887 -9.987 39.062 1.00 41.16 89 MET A C 1
ATOM 732 O O . MET A 1 89 ? -13.813 -10.749 38.099 1.00 41.16 89 MET A O 1
ATOM 736 N N . ASN A 1 90 ? -14.818 -9.042 39.109 1.00 45.25 90 ASN A N 1
ATOM 737 C CA . ASN A 1 90 ? -15.717 -8.750 38.015 1.00 45.25 90 ASN A CA 1
ATOM 738 C C . ASN A 1 90 ? -15.004 -7.765 37.100 1.00 45.25 90 ASN A C 1
ATOM 740 O O . ASN A 1 90 ? -14.884 -6.572 37.376 1.00 45.25 90 ASN A O 1
ATOM 744 N N . MET A 1 91 ? -14.478 -8.327 36.015 1.00 47.06 91 MET A N 1
ATOM 745 C CA . MET A 1 91 ? -13.915 -7.611 34.881 1.00 47.06 91 MET A CA 1
ATOM 746 C C . MET A 1 91 ? -14.808 -6.404 34.530 1.00 47.06 91 MET A C 1
ATOM 748 O O . MET A 1 91 ? -16.030 -6.572 34.445 1.00 47.06 91 MET A O 1
ATOM 752 N N . PRO A 1 92 ? -14.239 -5.199 34.344 1.00 52.69 92 PRO A N 1
ATOM 753 C CA . PRO A 1 92 ? -15.014 -3.995 34.070 1.00 52.69 92 PRO A CA 1
ATOM 754 C C . PRO A 1 92 ? -15.973 -4.224 32.897 1.00 52.69 92 PRO A C 1
ATOM 756 O O . PRO A 1 92 ? -15.543 -4.460 31.765 1.00 52.69 92 PRO A O 1
ATOM 759 N N . ARG A 1 93 ? -17.285 -4.170 33.154 1.00 57.66 93 ARG A N 1
ATOM 760 C CA . ARG A 1 93 ? -18.294 -4.253 32.094 1.00 57.66 93 ARG A CA 1
ATOM 761 C C . ARG A 1 93 ? -18.302 -2.935 31.331 1.00 57.66 93 ARG A C 1
ATOM 763 O O . ARG A 1 93 ? -18.695 -1.897 31.859 1.00 57.66 93 ARG A O 1
ATOM 770 N N . SER A 1 94 ? -17.854 -2.986 30.080 1.00 59.41 94 SER A N 1
ATOM 771 C CA . SER A 1 94 ? -18.004 -1.872 29.150 1.00 59.41 94 SER A CA 1
ATOM 772 C C . SER A 1 94 ? -19.482 -1.743 28.776 1.00 59.41 94 SER A C 1
ATOM 774 O O . SER A 1 94 ? -20.047 -2.675 28.208 1.00 59.41 94 SER A O 1
ATOM 776 N N . GLN A 1 95 ? -20.119 -0.625 29.132 1.00 73.31 95 GLN A N 1
ATOM 777 C CA . GLN A 1 95 ? -21.538 -0.395 28.815 1.00 73.31 95 GLN A CA 1
ATOM 778 C C . GLN A 1 95 ? -21.748 0.158 27.402 1.00 73.31 95 GLN A C 1
ATOM 780 O O . GLN A 1 95 ? -22.804 -0.007 26.800 1.00 73.31 95 GLN A O 1
ATOM 785 N N . LEU A 1 96 ? -20.726 0.818 26.862 1.00 81.50 96 LEU A N 1
ATOM 786 C CA . LEU A 1 96 ? -20.703 1.284 25.487 1.00 81.50 96 LEU A CA 1
ATOM 787 C C . LEU A 1 96 ? -19.359 0.913 24.880 1.00 81.50 96 LEU A C 1
ATOM 789 O O . LEU A 1 96 ? -18.307 1.279 25.411 1.00 81.50 96 LEU A O 1
ATOM 793 N N . TYR A 1 97 ? -19.425 0.217 23.751 1.00 86.88 97 TYR A N 1
ATOM 794 C CA . TYR A 1 97 ? -18.268 -0.111 22.937 1.00 86.88 97 TYR A CA 1
ATOM 795 C C . TYR A 1 97 ? -18.515 0.377 21.520 1.00 86.88 97 TYR A C 1
ATOM 797 O O . TYR A 1 97 ? -19.460 -0.071 20.871 1.00 86.88 97 TYR A O 1
ATOM 805 N N . ILE A 1 98 ? -17.670 1.290 21.051 1.00 90.25 98 ILE A N 1
ATOM 806 C CA . ILE A 1 98 ? -17.652 1.739 19.663 1.00 90.25 98 ILE A CA 1
ATOM 807 C C . ILE A 1 98 ? -16.288 1.390 19.096 1.00 90.25 98 ILE A C 1
ATOM 809 O O . ILE A 1 98 ? -15.256 1.774 19.638 1.00 90.25 98 ILE A O 1
ATOM 813 N N . HIS A 1 99 ? -16.283 0.682 17.983 1.00 92.88 99 HIS A N 1
ATOM 814 C CA . HIS A 1 99 ? -15.082 0.268 17.287 1.00 92.88 99 HIS A CA 1
ATOM 815 C C . HIS A 1 99 ? -15.220 0.636 15.828 1.00 92.88 99 HIS A C 1
ATOM 817 O O . HIS A 1 99 ? -16.122 0.165 15.144 1.00 92.88 99 HIS A O 1
ATOM 823 N N . LYS A 1 100 ? -14.345 1.508 15.354 1.00 95.12 100 LYS A N 1
ATOM 824 C CA . LYS A 1 100 ? -14.316 1.948 13.969 1.00 95.12 100 LYS A CA 1
ATOM 825 C C . LYS A 1 100 ? -12.906 1.784 13.451 1.00 95.12 100 LYS A C 1
ATOM 827 O O . LYS A 1 100 ? -11.967 2.239 14.095 1.00 95.12 100 LYS A O 1
ATOM 832 N N . GLY A 1 101 ? -12.769 1.231 12.261 1.00 95.50 101 GLY A N 1
ATOM 833 C CA . GLY A 1 101 ? -11.482 1.231 11.600 1.00 95.50 101 GLY A CA 1
ATOM 834 C C . GLY A 1 101 ? -11.592 1.191 10.093 1.00 95.50 101 GLY A C 1
ATOM 835 O O . GLY A 1 101 ? -12.658 0.968 9.510 1.00 95.50 101 GLY A O 1
ATOM 836 N N . ASN A 1 102 ? -10.462 1.468 9.466 1.00 96.06 102 ASN A N 1
ATOM 837 C CA . ASN A 1 102 ? -10.288 1.426 8.034 1.00 96.06 102 ASN A CA 1
ATOM 838 C C . ASN A 1 102 ? -8.944 0.794 7.693 1.00 96.06 102 ASN A C 1
ATOM 840 O O . ASN A 1 102 ? -7.921 1.104 8.297 1.00 96.06 102 ASN A O 1
ATOM 844 N N . ALA A 1 103 ? -8.943 -0.058 6.680 1.00 96.25 103 ALA A N 1
ATOM 845 C CA . ALA A 1 103 ? -7.752 -0.638 6.097 1.00 96.25 103 ALA A CA 1
ATOM 846 C C . ALA A 1 103 ? -7.691 -0.274 4.617 1.00 96.25 103 ALA A C 1
ATOM 848 O O . ALA A 1 103 ? -8.686 -0.385 3.908 1.00 96.25 103 ALA A O 1
ATOM 849 N N . ILE A 1 104 ? -6.523 0.143 4.154 1.00 95.38 104 ILE A N 1
ATOM 850 C CA . ILE A 1 104 ? -6.215 0.384 2.749 1.00 95.38 104 ILE A CA 1
ATOM 851 C C . ILE A 1 104 ? -5.042 -0.519 2.406 1.00 95.38 104 ILE A C 1
ATOM 853 O O . ILE A 1 104 ? -4.041 -0.526 3.119 1.00 95.38 104 ILE A O 1
ATOM 857 N N . GLN A 1 105 ? -5.141 -1.259 1.311 1.00 95.19 105 GLN A N 1
ATOM 858 C CA . GLN A 1 105 ? -4.035 -2.046 0.785 1.00 95.19 105 GLN A CA 1
ATOM 859 C C . GLN A 1 105 ? -3.953 -1.843 -0.718 1.00 95.19 105 GLN A C 1
ATOM 861 O O . GLN A 1 105 ? -4.931 -2.044 -1.428 1.00 95.19 105 GLN A O 1
ATOM 866 N N . GLY A 1 106 ? -2.772 -1.496 -1.212 1.00 94.94 106 GLY A N 1
ATOM 867 C CA . GLY A 1 106 ? -2.543 -1.308 -2.636 1.00 94.94 106 GLY A CA 1
ATOM 868 C C . GLY A 1 106 ? -1.071 -1.387 -2.990 1.00 94.94 106 GLY A C 1
ATOM 869 O O . GLY A 1 106 ? -0.211 -1.704 -2.163 1.00 94.94 106 GLY A O 1
ATOM 870 N N . TYR A 1 107 ? -0.774 -1.112 -4.250 1.00 94.31 107 TYR A N 1
ATOM 871 C CA . TYR A 1 107 ? 0.597 -0.962 -4.702 1.00 94.31 107 TYR A CA 1
ATOM 872 C C . TYR A 1 107 ? 0.690 0.056 -5.828 1.00 94.31 107 TYR A C 1
ATOM 874 O O . TYR A 1 107 ? -0.287 0.304 -6.533 1.00 94.31 107 TYR A O 1
ATOM 882 N N . ILE A 1 108 ? 1.877 0.626 -5.984 1.00 94.44 108 ILE A N 1
ATOM 883 C CA . ILE A 1 108 ? 2.232 1.510 -7.087 1.00 94.44 108 ILE A CA 1
ATOM 884 C C . ILE A 1 108 ? 3.431 0.888 -7.794 1.00 94.44 108 ILE A C 1
ATOM 886 O O . ILE A 1 108 ? 4.428 0.569 -7.145 1.00 94.44 108 ILE A O 1
ATOM 890 N N . ASP A 1 109 ? 3.325 0.720 -9.106 1.00 93.88 109 ASP A N 1
ATOM 891 C CA . ASP A 1 109 ? 4.408 0.255 -9.965 1.00 93.88 109 ASP A CA 1
ATOM 892 C C . ASP A 1 109 ? 5.046 1.447 -10.667 1.00 93.88 109 ASP A C 1
ATOM 894 O O . ASP A 1 109 ? 4.376 2.180 -11.394 1.00 93.88 109 ASP A O 1
ATOM 898 N N . PHE A 1 110 ? 6.348 1.614 -10.479 1.00 94.56 110 PHE A N 1
ATOM 899 C CA . PHE A 1 110 ? 7.181 2.496 -11.276 1.00 94.56 110 PHE A CA 1
ATOM 900 C C . PHE A 1 110 ? 7.970 1.644 -12.269 1.00 94.56 110 PHE A C 1
ATOM 902 O O . PHE A 1 110 ? 8.809 0.829 -11.880 1.00 94.56 110 PHE A O 1
ATOM 909 N N . ILE A 1 111 ? 7.665 1.791 -13.555 1.00 93.06 111 ILE A N 1
ATOM 910 C CA . ILE A 1 111 ? 8.242 0.982 -14.625 1.00 93.06 111 ILE A CA 1
ATOM 911 C C . ILE A 1 111 ? 9.098 1.878 -15.508 1.00 93.06 111 ILE A C 1
ATOM 913 O O . ILE A 1 111 ? 8.605 2.861 -16.059 1.00 93.06 111 ILE A O 1
ATOM 917 N N . THR A 1 112 ? 10.348 1.478 -15.697 1.00 92.56 112 THR A N 1
ATOM 918 C CA . THR A 1 112 ? 11.298 2.129 -16.597 1.00 92.56 112 THR A CA 1
ATOM 919 C C . THR A 1 112 ? 11.616 1.179 -17.737 1.00 92.56 112 THR A C 1
ATOM 921 O O . THR A 1 112 ? 12.146 0.096 -17.499 1.00 92.56 112 THR A O 1
ATOM 924 N N . ASN A 1 113 ? 11.325 1.581 -18.969 1.00 91.12 113 ASN A N 1
ATOM 925 C CA . ASN A 1 113 ? 11.743 0.881 -20.181 1.00 91.12 113 ASN A CA 1
ATOM 926 C C . ASN A 1 113 ? 12.841 1.695 -20.869 1.00 91.12 113 ASN A C 1
ATOM 928 O O . ASN A 1 113 ? 12.711 2.910 -21.004 1.00 91.12 113 ASN A O 1
ATOM 932 N N . ILE A 1 114 ? 13.909 1.033 -21.303 1.00 90.31 114 ILE A N 1
ATOM 933 C CA . ILE A 1 114 ? 15.077 1.655 -21.932 1.00 90.31 114 ILE A CA 1
ATOM 934 C C . ILE A 1 114 ? 15.437 0.863 -23.185 1.00 90.31 114 ILE A C 1
ATOM 936 O O . ILE A 1 114 ? 15.653 -0.344 -23.095 1.00 90.31 114 ILE A O 1
ATOM 940 N N . HIS A 1 115 ? 15.557 1.524 -24.336 1.00 88.56 115 HIS A N 1
ATOM 941 C CA . HIS A 1 115 ? 16.238 0.975 -25.513 1.00 88.56 115 HIS A CA 1
ATOM 942 C C . HIS A 1 115 ? 17.577 1.711 -25.699 1.00 88.56 115 HIS A C 1
ATOM 944 O O . HIS A 1 115 ? 17.627 2.904 -25.954 1.00 88.56 115 HIS A O 1
ATOM 950 N N . ILE A 1 116 ? 18.701 1.022 -25.557 1.00 82.38 116 ILE A N 1
ATOM 951 C CA . ILE A 1 116 ? 20.032 1.649 -25.517 1.00 82.38 116 ILE A CA 1
ATOM 952 C C . ILE A 1 116 ? 20.481 2.112 -26.918 1.00 82.38 116 ILE A C 1
ATOM 954 O O . ILE A 1 116 ? 21.325 2.995 -27.030 1.00 82.38 116 ILE A O 1
ATOM 958 N N . ASN A 1 117 ? 19.867 1.593 -27.987 1.00 76.44 117 ASN A N 1
ATOM 959 C CA . ASN A 1 117 ? 20.242 1.899 -29.373 1.00 76.44 117 ASN A CA 1
ATOM 960 C C . ASN A 1 117 ? 20.109 3.387 -29.765 1.00 76.44 117 ASN A C 1
ATOM 962 O O . ASN A 1 117 ? 20.802 3.812 -30.682 1.00 76.44 117 ASN A O 1
ATOM 966 N N . HIS A 1 118 ? 19.242 4.175 -29.108 1.00 68.31 118 HIS A N 1
ATOM 967 C CA . HIS A 1 118 ? 18.983 5.579 -29.479 1.00 68.31 118 HIS A CA 1
ATOM 968 C C . HIS A 1 118 ? 18.777 6.490 -28.247 1.00 68.31 118 HIS A C 1
ATOM 970 O O . HIS A 1 118 ? 17.721 7.104 -28.079 1.00 68.31 118 HIS A O 1
ATOM 976 N N . LEU A 1 119 ? 19.759 6.555 -27.341 1.00 73.50 119 LEU A N 1
ATOM 977 C CA . LEU A 1 119 ? 19.705 7.456 -26.177 1.00 73.50 119 LEU A CA 1
ATOM 978 C C . LEU A 1 119 ? 19.904 8.935 -26.575 1.00 73.50 119 LEU A C 1
ATOM 980 O O . LEU A 1 119 ? 20.733 9.208 -27.444 1.00 73.50 119 LEU A O 1
ATOM 984 N N . PRO A 1 120 ? 19.203 9.893 -25.924 1.00 63.47 120 PRO A N 1
ATOM 985 C CA . PRO A 1 120 ? 18.313 9.734 -24.761 1.00 63.47 120 PRO A CA 1
ATOM 986 C C . PRO A 1 120 ? 16.832 9.467 -25.098 1.00 63.47 120 PRO A C 1
ATOM 988 O O . PRO A 1 120 ? 16.062 9.163 -24.191 1.00 63.47 120 PRO A O 1
ATOM 991 N N . ASP A 1 121 ? 16.434 9.517 -26.374 1.00 66.50 121 ASP A N 1
ATOM 992 C CA . ASP A 1 121 ? 15.037 9.418 -26.855 1.00 66.50 121 ASP A CA 1
ATOM 993 C C . ASP A 1 121 ? 14.363 8.046 -26.658 1.00 66.50 121 ASP A C 1
ATOM 995 O O . ASP A 1 121 ? 13.277 7.779 -27.165 1.00 66.50 121 ASP A O 1
ATOM 999 N N . SER A 1 122 ? 15.006 7.156 -25.913 1.00 82.88 122 SER A N 1
ATOM 1000 C CA . SER A 1 122 ? 14.635 5.753 -25.785 1.00 82.88 122 SER A CA 1
ATOM 1001 C C . SER A 1 122 ? 14.348 5.328 -24.348 1.00 82.88 122 SER A C 1
ATOM 1003 O O . SER A 1 122 ? 14.475 4.149 -24.016 1.00 82.88 122 SER A O 1
ATOM 1005 N N . ILE A 1 123 ? 14.000 6.282 -23.482 1.00 89.12 123 ILE A N 1
ATOM 1006 C CA . ILE A 1 123 ? 13.573 6.021 -22.106 1.00 89.12 123 ILE A CA 1
ATOM 1007 C C . ILE A 1 123 ? 12.082 6.339 -21.989 1.00 89.12 123 ILE A C 1
ATOM 1009 O O . ILE A 1 123 ? 11.650 7.447 -22.297 1.00 89.12 123 ILE A O 1
ATOM 1013 N N . CYS A 1 124 ? 11.308 5.372 -21.505 1.00 90.75 124 CYS A N 1
ATOM 1014 C CA . CYS A 1 124 ? 9.901 5.534 -21.161 1.00 90.75 124 CYS A CA 1
ATOM 1015 C C . CYS A 1 124 ? 9.693 5.184 -19.688 1.00 90.75 124 CYS A C 1
ATOM 1017 O O . CYS A 1 124 ? 9.992 4.065 -19.256 1.00 90.75 124 CYS A O 1
ATOM 1019 N N . LEU A 1 125 ? 9.149 6.133 -18.932 1.00 93.50 125 LEU A N 1
ATOM 1020 C CA . LEU A 1 125 ? 8.768 5.968 -17.537 1.00 93.50 125 LEU A CA 1
ATOM 1021 C C . LEU A 1 125 ? 7.249 5.836 -17.438 1.00 93.50 125 LEU A C 1
ATOM 1023 O O . LEU A 1 125 ? 6.502 6.534 -18.121 1.00 93.50 125 LEU A O 1
ATOM 1027 N N . SER A 1 126 ? 6.770 4.974 -16.551 1.00 92.69 126 SER A N 1
ATOM 1028 C CA . SER A 1 126 ? 5.348 4.919 -16.213 1.00 92.69 126 SER A CA 1
ATOM 1029 C C . SER A 1 126 ? 5.155 4.677 -14.728 1.00 92.69 126 SER A C 1
ATOM 1031 O O . SER A 1 126 ? 5.906 3.927 -14.107 1.00 92.69 126 SER A O 1
ATOM 1033 N N . MET A 1 127 ? 4.142 5.328 -14.164 1.00 94.31 127 MET A N 1
ATOM 1034 C CA . MET A 1 127 ? 3.749 5.173 -12.771 1.00 94.31 127 MET A CA 1
ATOM 1035 C C . MET A 1 127 ? 2.291 4.739 -12.748 1.00 94.31 127 MET A C 1
ATOM 1037 O O . MET A 1 127 ? 1.414 5.464 -13.212 1.00 94.31 127 MET A O 1
ATOM 1041 N N . ASN A 1 128 ? 2.035 3.541 -12.240 1.00 92.25 128 ASN A N 1
ATOM 1042 C CA . ASN A 1 128 ? 0.735 2.893 -12.330 1.00 92.25 128 ASN A CA 1
ATOM 1043 C C . ASN A 1 128 ? 0.254 2.486 -10.940 1.00 92.25 128 ASN A C 1
ATOM 1045 O O . ASN A 1 128 ? 0.954 1.780 -10.214 1.00 92.25 128 ASN A O 1
ATOM 1049 N N . GLN A 1 129 ? -0.957 2.893 -10.581 1.00 91.88 129 GLN A N 1
ATOM 1050 C CA . GLN A 1 129 ? -1.668 2.333 -9.444 1.00 91.88 129 GLN A CA 1
ATOM 1051 C C . GLN A 1 129 ? -2.104 0.901 -9.771 1.00 91.88 129 GLN A C 1
ATOM 1053 O O . GLN A 1 129 ? -2.640 0.615 -10.844 1.00 91.88 129 GLN A O 1
ATOM 1058 N N . GLY A 1 130 ? -1.891 -0.007 -8.824 1.00 86.44 130 GLY A N 1
ATOM 1059 C CA . GLY A 1 130 ? -2.291 -1.397 -8.946 1.00 86.44 130 GLY A CA 1
ATOM 1060 C C . GLY A 1 130 ? -3.806 -1.573 -9.044 1.00 86.44 130 GLY A C 1
ATOM 1061 O O . GLY A 1 130 ? -4.558 -1.005 -8.253 1.00 86.44 130 GLY A O 1
ATOM 1062 N N . VAL A 1 131 ? -4.226 -2.462 -9.948 1.00 81.56 131 VAL A N 1
ATOM 1063 C CA . VAL A 1 131 ? -5.621 -2.906 -10.183 1.00 81.56 131 VAL A CA 1
ATOM 1064 C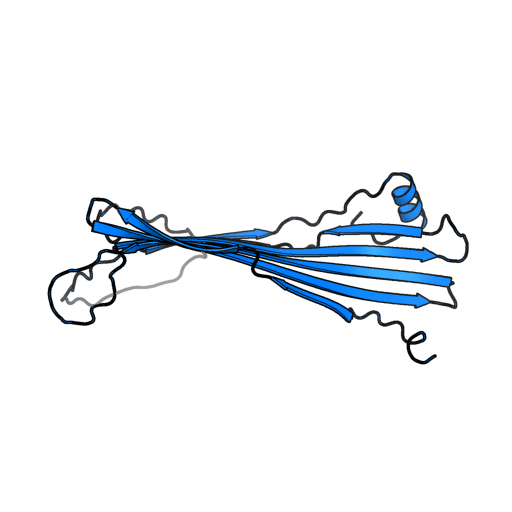 C . VAL A 1 131 ? -6.371 -3.393 -8.939 1.00 81.56 131 VAL A C 1
ATOM 1066 O O . VAL A 1 131 ? -7.593 -3.410 -8.933 1.00 81.56 131 VAL A O 1
ATOM 1069 N N . ASN A 1 132 ? -5.648 -3.767 -7.885 1.00 81.44 132 ASN A N 1
ATOM 1070 C CA . ASN A 1 132 ? -6.188 -4.386 -6.678 1.00 81.44 132 ASN A CA 1
ATOM 1071 C C . ASN A 1 132 ? -5.905 -3.509 -5.455 1.00 81.44 132 ASN A C 1
ATOM 1073 O O . ASN A 1 132 ? -5.291 -3.961 -4.487 1.00 81.44 132 ASN A O 1
ATOM 1077 N N . THR A 1 133 ? -6.271 -2.228 -5.538 1.00 90.31 133 THR A N 1
ATOM 1078 C CA . THR A 1 133 ? -6.228 -1.349 -4.368 1.00 90.31 133 THR A CA 1
ATOM 1079 C C . THR A 1 133 ? -7.562 -1.448 -3.636 1.00 90.31 133 THR A C 1
ATOM 1081 O O . THR A 1 133 ? -8.581 -0.978 -4.137 1.00 90.31 133 THR A O 1
ATOM 1084 N N . PHE A 1 134 ? -7.554 -2.079 -2.466 1.00 92.12 134 PHE A N 1
ATOM 1085 C CA . PHE A 1 134 ? -8.742 -2.334 -1.658 1.00 92.12 134 PHE A CA 1
ATOM 1086 C C . PHE A 1 134 ? -8.811 -1.372 -0.493 1.00 92.12 134 PHE A C 1
ATOM 1088 O O . PHE A 1 134 ? -7.792 -1.046 0.124 1.00 92.12 134 PHE A O 1
ATOM 1095 N N . ILE A 1 135 ? -10.031 -0.980 -0.160 1.00 93.69 135 ILE A N 1
ATOM 1096 C CA . ILE A 1 135 ? -10.311 -0.237 1.049 1.00 93.69 135 ILE A CA 1
ATOM 1097 C C . ILE A 1 135 ? -11.469 -0.912 1.769 1.00 93.69 135 ILE A C 1
ATOM 1099 O O . ILE A 1 135 ? -12.548 -1.118 1.215 1.00 93.69 135 ILE A O 1
ATOM 1103 N N . VAL A 1 136 ? -11.223 -1.261 3.022 1.00 95.19 136 VAL A N 1
ATOM 1104 C CA . VAL A 1 136 ? -12.189 -1.891 3.913 1.00 95.19 136 VAL A CA 1
ATOM 1105 C C . VAL A 1 136 ? -12.433 -0.942 5.068 1.00 95.19 136 VAL A C 1
ATOM 1107 O O . VAL A 1 136 ? -11.492 -0.394 5.633 1.00 95.19 136 VAL A O 1
ATOM 1110 N N . GLN A 1 137 ? -13.690 -0.748 5.431 1.00 95.31 137 GLN A N 1
ATOM 1111 C CA . GLN A 1 137 ? -14.071 -0.020 6.634 1.00 95.31 137 GLN A CA 1
ATOM 1112 C C . GLN A 1 137 ? -14.966 -0.916 7.471 1.00 95.31 137 GLN A C 1
ATOM 1114 O O . GLN A 1 137 ? -15.841 -1.594 6.930 1.00 95.31 137 GLN A O 1
ATOM 1119 N N . TRP A 1 138 ? -14.746 -0.911 8.778 1.00 94.25 138 TRP A N 1
ATOM 1120 C CA . TRP A 1 138 ? -15.597 -1.601 9.734 1.00 94.25 138 TRP A CA 1
ATOM 1121 C C . TRP A 1 138 ? -16.064 -0.636 10.809 1.00 94.25 138 TRP A C 1
ATOM 1123 O O . TRP A 1 138 ? -15.359 0.292 11.214 1.00 94.25 138 TRP A O 1
ATOM 1133 N N . TYR A 1 139 ? -17.277 -0.883 11.273 1.00 93.81 139 TYR A N 1
ATOM 1134 C CA . TYR A 1 139 ? -17.883 -0.198 12.391 1.00 93.81 139 TYR A CA 1
ATOM 1135 C C . TYR A 1 139 ? -18.649 -1.219 13.224 1.00 93.81 139 TYR A C 1
ATOM 1137 O O . TYR A 1 139 ? -19.456 -1.982 12.698 1.00 93.81 139 TYR A O 1
ATOM 1145 N N . THR A 1 140 ? -18.376 -1.249 14.518 1.00 90.81 140 THR A N 1
ATOM 1146 C CA . THR A 1 140 ? -19.080 -2.062 15.497 1.00 90.81 140 THR A CA 1
ATOM 1147 C C . THR A 1 140 ? -19.521 -1.170 16.642 1.00 90.81 140 THR A C 1
ATOM 1149 O O . THR A 1 140 ? -18.715 -0.420 17.188 1.00 90.81 140 THR A O 1
ATOM 1152 N N . MET A 1 141 ? -20.789 -1.260 17.021 1.00 86.38 141 MET A N 1
ATOM 1153 C CA . MET A 1 141 ? -21.316 -0.585 18.200 1.00 86.38 141 MET A CA 1
ATOM 1154 C C . MET A 1 141 ? -22.103 -1.586 19.030 1.00 86.38 141 MET A C 1
ATOM 1156 O O . MET A 1 141 ? -23.086 -2.146 18.550 1.00 86.38 141 MET A O 1
ATOM 1160 N N . ASN A 1 142 ? -21.681 -1.800 20.272 1.00 81.31 142 ASN A N 1
ATOM 1161 C CA . ASN A 1 142 ? -22.503 -2.493 21.251 1.00 81.31 142 ASN A CA 1
ATOM 1162 C C . ASN A 1 142 ? -23.234 -1.445 22.081 1.00 81.31 142 ASN A C 1
ATOM 1164 O O . ASN A 1 142 ? -22.598 -0.640 22.767 1.00 81.31 142 ASN A O 1
ATOM 1168 N N . ASN A 1 143 ? -24.560 -1.466 21.995 1.00 62.53 143 ASN A N 1
ATOM 1169 C CA . ASN A 1 143 ? -25.403 -0.690 22.876 1.00 62.53 143 ASN A CA 1
ATOM 1170 C C . ASN A 1 143 ? -26.148 -1.642 23.813 1.00 62.53 143 ASN A C 1
ATOM 1172 O O . ASN A 1 143 ? -27.041 -2.371 23.380 1.00 62.53 143 ASN A O 1
ATOM 1176 N N . THR A 1 144 ? -25.801 -1.627 25.101 1.00 57.59 144 THR A N 1
ATOM 1177 C CA . THR A 1 144 ? -26.567 -2.355 26.122 1.00 57.59 144 THR A CA 1
ATOM 1178 C C . THR A 1 144 ? -27.797 -1.584 26.606 1.00 57.59 144 THR A C 1
ATOM 1180 O O . THR A 1 144 ? -28.491 -2.073 27.494 1.00 57.59 144 THR A O 1
ATOM 1183 N N . THR A 1 145 ? -28.128 -0.419 26.030 1.00 46.09 145 THR A N 1
ATOM 1184 C CA . THR A 1 145 ? -29.455 0.177 26.247 1.00 46.09 145 THR A CA 1
ATOM 1185 C C . THR A 1 145 ? -30.478 -0.491 25.337 1.00 46.09 145 THR A C 1
ATOM 1187 O O . THR A 1 145 ? -30.563 -0.235 24.140 1.00 46.09 145 THR A O 1
ATOM 1190 N N . THR A 1 146 ? -31.270 -1.381 25.930 1.00 40.19 146 THR A N 1
ATOM 1191 C CA . THR A 1 146 ? -32.568 -1.810 25.412 1.00 40.19 146 THR A CA 1
ATOM 1192 C C . THR A 1 146 ? -33.416 -0.592 25.048 1.00 40.19 146 THR A C 1
ATOM 1194 O O . THR A 1 146 ? -34.060 0.006 25.905 1.00 40.19 146 THR A O 1
ATOM 1197 N N . THR A 1 147 ? -33.471 -0.267 23.763 1.00 33.94 147 THR A N 1
ATOM 1198 C CA . THR A 1 147 ? -34.642 0.350 23.144 1.00 33.94 147 THR A CA 1
ATOM 1199 C C . THR A 1 147 ? -35.038 -0.522 21.963 1.00 33.94 147 THR A C 1
ATOM 1201 O O . THR A 1 147 ? -34.381 -0.563 20.927 1.00 33.94 147 THR A O 1
ATOM 1204 N N . GLN A 1 148 ? -36.110 -1.291 22.163 1.00 37.31 148 GLN A N 1
ATOM 1205 C CA . GLN A 1 148 ? -36.818 -1.990 21.099 1.00 37.31 148 GLN A CA 1
ATOM 1206 C C . GLN A 1 148 ? -37.268 -0.968 20.049 1.00 37.31 148 GLN A C 1
ATOM 1208 O O . GLN A 1 148 ? -38.312 -0.348 20.201 1.00 37.31 148 GLN A O 1
ATOM 1213 N N . TYR A 1 149 ? -36.506 -0.822 18.971 1.00 33.25 149 TYR A N 1
ATOM 1214 C CA . TYR A 1 149 ? -37.044 -0.404 17.683 1.00 33.25 149 TYR A CA 1
ATOM 1215 C C . TYR A 1 149 ? -36.441 -1.306 16.618 1.00 33.25 149 TYR A C 1
ATOM 1217 O O . TYR A 1 149 ? -35.322 -1.128 16.147 1.00 33.25 149 TYR A O 1
ATOM 1225 N N . SER A 1 150 ? -37.200 -2.346 16.301 1.00 34.06 150 SER A N 1
ATOM 1226 C CA . SER A 1 150 ? -36.939 -3.264 15.208 1.00 34.06 150 SER A CA 1
ATOM 1227 C C . SER A 1 150 ? -37.012 -2.504 13.882 1.00 34.06 150 SER A C 1
ATOM 1229 O O . SER A 1 150 ? -38.098 -2.257 13.367 1.00 34.06 150 SER A O 1
ATOM 1231 N N . SER A 1 151 ? -35.869 -2.156 13.298 1.00 33.28 151 SER A N 1
ATOM 1232 C CA . SER A 1 151 ? -35.760 -1.887 11.863 1.00 33.28 151 SER A CA 1
ATOM 1233 C C . SER A 1 151 ? -34.895 -2.976 11.236 1.00 33.28 151 SER A C 1
ATOM 1235 O O . SER A 1 151 ? -33.684 -2.855 11.070 1.00 33.28 151 SER A O 1
ATOM 1237 N N . SER A 1 152 ? -35.529 -4.103 10.912 1.00 34.81 152 SER A N 1
ATOM 1238 C CA . SER A 1 152 ? -34.910 -5.139 10.092 1.00 34.81 152 SER A CA 1
ATOM 1239 C C . SER A 1 152 ? -34.811 -4.637 8.649 1.00 34.81 152 SER A C 1
ATOM 1241 O O . SER A 1 152 ? -35.735 -4.818 7.856 1.00 34.81 152 SER A O 1
ATOM 1243 N N . THR A 1 153 ? -33.700 -4.014 8.271 1.00 35.88 153 THR A N 1
ATOM 1244 C CA . THR A 1 153 ? -33.319 -3.962 6.854 1.00 35.88 153 THR A CA 1
ATOM 1245 C C . THR A 1 153 ? -32.667 -5.287 6.501 1.00 35.88 153 THR A C 1
ATOM 1247 O O . THR A 1 153 ? -31.448 -5.448 6.550 1.00 35.88 153 THR A O 1
ATOM 1250 N N . THR A 1 154 ? -33.510 -6.266 6.193 1.00 36.78 154 THR A N 1
ATOM 1251 C CA . THR A 1 154 ? -33.107 -7.511 5.549 1.00 36.78 154 THR A CA 1
ATOM 1252 C C . THR A 1 154 ? -32.502 -7.155 4.194 1.00 36.78 154 THR A C 1
ATOM 1254 O O . THR A 1 154 ? -33.184 -6.588 3.341 1.00 36.78 154 THR A O 1
ATOM 1257 N N . ILE A 1 155 ? -31.222 -7.471 3.991 1.00 36.88 155 ILE A N 1
ATOM 1258 C CA . ILE A 1 155 ? -30.606 -7.449 2.663 1.00 36.88 155 ILE A CA 1
ATOM 1259 C C . ILE A 1 155 ? -31.362 -8.486 1.828 1.00 36.88 155 ILE A C 1
ATOM 1261 O O . ILE A 1 155 ? -31.266 -9.688 2.076 1.00 36.88 155 ILE A O 1
ATOM 1265 N N . GLN A 1 156 ? -32.175 -8.011 0.884 1.00 32.19 156 GLN A N 1
ATOM 1266 C CA . GLN A 1 156 ? -32.809 -8.854 -0.120 1.00 32.19 156 GLN A CA 1
ATOM 1267 C C . GLN A 1 156 ? -31.706 -9.429 -1.013 1.00 32.19 156 GLN A C 1
ATOM 1269 O O . GLN A 1 156 ? -31.225 -8.771 -1.932 1.00 32.19 156 GLN A O 1
ATOM 1274 N N . ASN A 1 157 ? -31.298 -10.667 -0.737 1.00 31.25 157 ASN A N 1
ATOM 1275 C CA . ASN A 1 157 ? -30.672 -11.492 -1.762 1.00 31.25 157 ASN A CA 1
ATOM 1276 C C . ASN A 1 157 ? -31.697 -11.693 -2.893 1.00 31.25 157 ASN A C 1
ATOM 1278 O O . ASN A 1 157 ? -32.851 -12.017 -2.595 1.00 31.25 157 ASN A O 1
ATOM 1282 N N . PRO A 1 158 ? -31.321 -11.518 -4.172 1.00 36.59 158 PRO A N 1
ATOM 1283 C CA . PRO A 1 158 ? -32.229 -11.770 -5.279 1.00 36.59 158 PRO A CA 1
ATOM 1284 C C . PRO A 1 158 ? -32.640 -13.247 -5.285 1.00 36.59 158 PRO A C 1
ATOM 1286 O O . PRO A 1 158 ? -31.815 -14.162 -5.308 1.00 36.59 158 PRO A O 1
ATOM 1289 N N . SER A 1 159 ? -33.949 -13.455 -5.213 1.00 32.84 159 SER A N 1
ATOM 1290 C CA . SER A 1 159 ? -34.637 -14.737 -5.199 1.00 32.84 159 SER A CA 1
ATOM 1291 C C . SER A 1 159 ? -34.409 -15.516 -6.497 1.00 32.84 159 SER A C 1
ATOM 1293 O O . SER A 1 159 ? -34.667 -15.023 -7.591 1.00 32.84 159 SER A O 1
ATOM 1295 N N . SER A 1 160 ? -33.981 -16.773 -6.362 1.00 31.31 160 SER A N 1
ATOM 1296 C CA . SER A 1 160 ? -34.150 -17.812 -7.390 1.00 31.31 160 SER A CA 1
ATOM 1297 C C . SER A 1 160 ? -35.384 -18.667 -7.037 1.00 31.31 160 SER A C 1
ATOM 1299 O O . SER A 1 160 ? -35.644 -18.852 -5.844 1.00 31.31 160 SER A O 1
ATOM 1301 N N . PRO A 1 161 ? -36.183 -19.164 -8.003 1.00 39.00 161 PRO A N 1
ATOM 1302 C CA . PRO A 1 161 ? -37.548 -19.604 -7.730 1.00 39.00 161 PRO A CA 1
ATOM 1303 C C . PRO A 1 161 ? -37.695 -21.102 -7.396 1.00 39.00 161 PRO A C 1
ATOM 1305 O O . PRO A 1 161 ? -37.226 -21.971 -8.119 1.00 39.00 161 PRO A O 1
ATOM 1308 N N . SER A 1 162 ? -38.431 -21.338 -6.302 1.00 32.16 162 SER A N 1
ATOM 1309 C CA . SER A 1 162 ? -39.480 -22.350 -6.047 1.00 32.16 162 SER A CA 1
ATOM 1310 C C . SER A 1 162 ? -39.303 -23.839 -6.401 1.00 32.16 162 SER A C 1
ATOM 1312 O O . SER A 1 162 ? -39.323 -24.226 -7.566 1.00 32.16 162 SER A O 1
ATOM 1314 N N . SER A 1 163 ? -39.395 -24.679 -5.363 1.00 30.30 163 SER A N 1
ATOM 1315 C CA . SER A 1 163 ? -40.297 -25.852 -5.190 1.00 30.30 163 SER A CA 1
ATOM 1316 C C . SER A 1 163 ? -39.960 -26.499 -3.824 1.00 30.30 163 SER A C 1
ATOM 1318 O O . SER A 1 163 ? -38.808 -26.441 -3.419 1.00 30.30 163 SER A O 1
ATOM 1320 N N . SER A 1 164 ? -40.809 -27.104 -2.989 1.00 30.38 164 SER A N 1
ATOM 1321 C CA . SER A 1 164 ? -42.261 -27.281 -2.844 1.00 30.38 164 SER A CA 1
ATOM 1322 C C . SER A 1 164 ? -42.508 -28.018 -1.501 1.00 30.38 164 SER A C 1
ATOM 1324 O O . SER A 1 164 ? -41.657 -28.794 -1.076 1.00 30.38 164 SER A O 1
ATOM 1326 N N . SER A 1 165 ? -43.707 -27.856 -0.918 1.00 30.89 165 SER A N 1
ATOM 1327 C CA . SER A 1 165 ? -44.406 -28.705 0.089 1.00 30.89 165 SER A CA 1
ATOM 1328 C C . SER A 1 165 ? -44.111 -28.594 1.609 1.00 30.89 165 SER A C 1
ATOM 1330 O O . SER A 1 165 ? -42.981 -28.651 2.074 1.00 30.89 165 SER A O 1
ATOM 1332 N N . SER A 1 166 ? -45.210 -28.449 2.366 1.00 28.50 166 SER A N 1
ATOM 1333 C CA . SER A 1 166 ? -45.409 -28.329 3.833 1.00 28.50 166 SER A CA 1
ATOM 1334 C C . SER A 1 166 ? -46.023 -29.644 4.407 1.00 28.50 166 SER A C 1
ATOM 1336 O O . SER A 1 166 ? -46.158 -30.577 3.617 1.00 28.50 166 SER A O 1
ATOM 1338 N N . PRO A 1 167 ? -46.606 -29.743 5.637 1.00 53.84 167 PRO A N 1
ATOM 1339 C CA . PRO A 1 167 ? -46.372 -29.104 6.955 1.00 53.84 167 PRO A CA 1
ATOM 1340 C C . PRO A 1 167 ? -46.410 -30.104 8.167 1.00 53.84 167 PRO A C 1
ATOM 1342 O O . PRO A 1 167 ? -46.661 -31.294 8.007 1.00 53.84 167 PRO A O 1
ATOM 1345 N N . SER A 1 168 ? -46.308 -29.555 9.394 1.00 27.31 168 SER A N 1
ATOM 1346 C CA . SER A 1 168 ? -46.908 -29.996 10.687 1.00 27.31 168 SER A CA 1
ATOM 1347 C C . SER A 1 168 ? -46.012 -30.640 11.768 1.00 27.31 168 SER A C 1
ATOM 1349 O O . SER A 1 168 ? -45.548 -31.761 11.625 1.00 27.31 168 SER A O 1
ATOM 1351 N N . SER A 1 169 ? -45.860 -29.939 12.905 1.00 29.30 169 SER A N 1
ATOM 1352 C CA . SER A 1 169 ? -46.191 -30.440 14.257 1.00 29.30 169 SER A CA 1
ATOM 1353 C C . SER A 1 169 ? -45.907 -29.375 15.331 1.00 29.30 169 SER A C 1
ATOM 1355 O O . SER A 1 169 ? -44.799 -28.856 15.447 1.00 29.30 169 SER A O 1
ATOM 1357 N N . SER A 1 170 ? -46.936 -29.070 16.113 1.00 30.78 170 SER A N 1
ATOM 1358 C CA . SER A 1 170 ? -47.004 -28.188 17.281 1.00 30.78 170 SER A CA 1
ATOM 1359 C C . SER A 1 170 ? -46.372 -28.788 18.541 1.00 30.78 170 SER A C 1
ATOM 1361 O O . SER A 1 170 ? -46.648 -29.955 18.821 1.00 30.78 170 SER A O 1
ATOM 1363 N N . SER A 1 171 ? -45.681 -27.982 19.365 1.00 32.88 171 SER A N 1
ATOM 1364 C CA . SER A 1 171 ? -45.903 -27.842 20.830 1.00 32.88 171 SER A CA 1
ATOM 1365 C C . SER A 1 171 ? -44.814 -27.000 21.531 1.00 32.88 171 SER A C 1
ATOM 1367 O O . SER A 1 171 ? -43.745 -26.803 20.959 1.00 32.88 171 SER A O 1
ATOM 1369 N N . PRO A 1 172 ? -45.105 -26.430 22.720 1.00 50.06 172 PRO A N 1
ATOM 1370 C CA . PRO A 1 172 ? -44.573 -25.148 23.182 1.00 50.06 172 PRO A CA 1
ATOM 1371 C C . PRO A 1 172 ? -43.450 -25.293 24.219 1.00 50.06 172 PRO A C 1
ATOM 1373 O O . PRO A 1 172 ? -43.310 -26.348 24.828 1.00 50.06 172 PRO A O 1
ATOM 1376 N N . SER A 1 173 ? -42.718 -24.202 24.479 1.00 27.30 173 SER A N 1
ATOM 1377 C CA . SER A 1 173 ? -42.296 -23.726 25.816 1.00 27.30 173 SER A CA 1
ATOM 1378 C C . SER A 1 173 ? -40.903 -23.087 25.845 1.00 27.30 173 SER A C 1
ATOM 1380 O O . SER A 1 173 ? -39.966 -23.507 25.176 1.00 27.30 173 SER A O 1
ATOM 1382 N N . SER A 1 174 ? -40.797 -22.098 26.735 1.00 30.31 174 SER A N 1
ATOM 1383 C CA . SER A 1 174 ? -39.583 -21.497 27.293 1.00 30.31 174 SER A CA 1
ATOM 1384 C C . SER A 1 174 ? -38.764 -20.584 26.380 1.00 30.31 174 SER A C 1
ATOM 1386 O O . SER A 1 174 ? -37.712 -20.923 25.852 1.00 30.31 174 SER A O 1
ATOM 1388 N N . SER A 1 175 ? -39.207 -19.332 26.318 1.00 38.62 175 SER A N 1
ATOM 1389 C CA . SER A 1 175 ? -38.289 -18.200 26.300 1.00 38.62 175 SER A CA 1
ATOM 1390 C C . SER A 1 175 ? -37.492 -18.155 27.614 1.00 38.62 175 SER A C 1
ATOM 1392 O O . SER A 1 175 ? -38.083 -18.048 28.688 1.00 38.62 175 SER A O 1
ATOM 1394 N N . PRO A 1 176 ? -36.158 -18.091 27.547 1.00 38.09 176 PRO A N 1
ATOM 1395 C CA . PRO A 1 176 ? -35.405 -17.154 28.344 1.00 38.09 176 PRO A CA 1
ATOM 1396 C C . PRO A 1 176 ? -35.082 -15.989 27.414 1.00 38.09 176 PRO A C 1
ATOM 1398 O O . PRO A 1 176 ? -34.257 -16.091 26.503 1.00 38.09 176 PRO A O 1
ATOM 1401 N N . SER A 1 177 ? -35.792 -14.881 27.614 1.00 38.84 177 SER A N 1
ATOM 1402 C CA . SER A 1 177 ? -35.436 -13.577 27.065 1.00 38.84 177 SER A CA 1
ATOM 1403 C C . SER A 1 177 ? -34.027 -13.232 27.537 1.00 38.84 177 SER A C 1
ATOM 1405 O O . SER A 1 177 ? -33.822 -12.680 28.617 1.00 38.84 177 SER A O 1
ATOM 1407 N N . SER A 1 178 ? -33.049 -13.629 26.732 1.00 34.56 178 SER A N 1
ATOM 1408 C CA . SER A 1 178 ? -31.675 -13.176 26.854 1.00 34.56 178 SER A CA 1
ATOM 1409 C C . SER A 1 178 ? -31.703 -11.668 26.601 1.00 34.56 178 SER A C 1
ATOM 1411 O O . SER A 1 178 ? -32.380 -11.256 25.654 1.00 34.56 178 SER A O 1
ATOM 1413 N N . PRO A 1 179 ? -31.024 -10.824 27.397 1.00 42.72 179 PRO A N 1
ATOM 1414 C CA . PRO A 1 179 ? -30.850 -9.431 27.022 1.00 42.72 179 PRO A CA 1
ATOM 1415 C C . PRO A 1 179 ? -30.037 -9.447 25.729 1.00 42.72 179 PRO A C 1
ATOM 1417 O O . PRO A 1 179 ? -28.829 -9.677 25.742 1.00 42.72 179 PRO A O 1
ATOM 1420 N N . SER A 1 180 ? -30.713 -9.311 24.589 1.00 44.91 180 SER A N 1
ATOM 1421 C CA . SER A 1 180 ? -30.052 -9.242 23.298 1.00 44.91 180 SER A CA 1
ATOM 1422 C C . SER A 1 180 ? -29.321 -7.909 23.272 1.00 44.91 180 SER A C 1
ATOM 1424 O O . SER A 1 180 ? -29.917 -6.880 22.954 1.00 44.91 180 SER A O 1
ATOM 1426 N N . SER A 1 181 ? -28.048 -7.902 23.669 1.00 53.78 181 SER A N 1
ATOM 1427 C CA . SER A 1 181 ? -27.172 -6.767 23.412 1.00 53.78 181 SER A CA 1
ATOM 1428 C C . SER A 1 181 ? -27.167 -6.567 21.902 1.00 53.78 181 SER A C 1
ATOM 1430 O O . SER A 1 181 ? -26.634 -7.406 21.167 1.00 53.78 181 SER A O 1
ATOM 1432 N N . SER A 1 182 ? -27.829 -5.517 21.421 1.00 64.69 182 SER A N 1
ATOM 1433 C CA . SER A 1 182 ? -27.845 -5.208 19.998 1.00 64.69 182 SER A CA 1
ATOM 1434 C C . SER A 1 182 ? -26.447 -4.727 19.635 1.00 64.69 182 SER A C 1
ATOM 1436 O O . SER A 1 182 ? -26.088 -3.575 19.887 1.00 64.69 182 SER A O 1
ATOM 1438 N N . THR A 1 183 ? -25.637 -5.646 19.115 1.00 73.31 183 THR A N 1
ATOM 1439 C CA . THR A 1 183 ? -24.341 -5.308 18.539 1.00 73.31 183 THR A CA 1
ATOM 1440 C C . THR A 1 183 ? -24.557 -5.065 17.057 1.00 73.31 183 THR A C 1
ATOM 1442 O O . THR A 1 183 ? -24.920 -5.972 16.310 1.00 73.31 183 THR A O 1
ATOM 1445 N N . TYR A 1 184 ? -24.383 -3.818 16.643 1.00 78.38 184 TYR A N 1
ATOM 1446 C CA . TYR A 1 184 ? -24.470 -3.419 15.248 1.00 78.38 184 TYR A CA 1
ATOM 1447 C C . TYR A 1 184 ? -23.100 -3.599 14.616 1.00 78.38 184 TYR A C 1
ATOM 1449 O O . TYR A 1 184 ? -22.127 -3.038 15.115 1.00 78.38 184 TYR A O 1
ATOM 1457 N N . HIS A 1 185 ? -23.034 -4.352 13.521 1.00 84.88 185 HIS A N 1
ATOM 1458 C CA . HIS A 1 185 ? -21.821 -4.539 12.734 1.00 84.88 185 HIS A CA 1
ATOM 1459 C C . HIS A 1 185 ? -22.061 -4.052 11.309 1.00 84.88 185 HIS A C 1
ATOM 1461 O O . HIS A 1 185 ? -22.990 -4.496 10.636 1.00 84.88 185 HIS A O 1
ATOM 1467 N N . TYR A 1 186 ? -21.202 -3.157 10.846 1.00 86.19 186 TYR A N 1
ATOM 1468 C CA . TYR A 1 186 ? -21.182 -2.664 9.480 1.00 86.19 186 TYR A CA 1
ATOM 1469 C C . TYR A 1 186 ? -19.788 -2.874 8.902 1.00 86.19 186 TYR A C 1
ATOM 1471 O O . TYR A 1 186 ? -18.789 -2.492 9.512 1.00 86.19 186 TYR A O 1
ATOM 1479 N N . ILE A 1 187 ? -19.723 -3.486 7.723 1.00 90.62 187 ILE A N 1
ATOM 1480 C CA . ILE A 1 187 ? -18.490 -3.667 6.961 1.00 90.62 187 ILE A CA 1
ATOM 1481 C C . ILE A 1 187 ? -18.769 -3.194 5.541 1.00 90.62 187 ILE A C 1
ATOM 1483 O O . ILE A 1 187 ? -19.705 -3.668 4.901 1.00 90.62 187 ILE A O 1
ATOM 1487 N N . SER A 1 188 ? -17.937 -2.289 5.035 1.00 91.00 188 SER A N 1
ATOM 1488 C CA . SER A 1 188 ? -17.963 -1.870 3.634 1.00 91.00 188 SER A CA 1
ATOM 1489 C C . SER A 1 188 ? -16.618 -2.125 2.982 1.00 91.00 188 SER A C 1
ATOM 1491 O O . SER A 1 188 ? -15.578 -1.805 3.559 1.00 91.00 188 SER A O 1
ATOM 1493 N N . ASN A 1 189 ? -16.648 -2.659 1.767 1.00 91.00 189 ASN A N 1
ATOM 1494 C CA . ASN A 1 189 ? -15.470 -2.924 0.955 1.00 91.00 189 ASN A CA 1
ATOM 1495 C C . ASN A 1 189 ? -15.634 -2.238 -0.402 1.00 91.00 189 ASN A C 1
ATOM 1497 O O . ASN A 1 189 ? -16.674 -2.379 -1.046 1.00 91.00 189 ASN A O 1
ATOM 1501 N N . TYR A 1 190 ? -14.612 -1.504 -0.824 1.00 91.19 190 TYR A N 1
ATOM 1502 C CA . TYR A 1 190 ? -14.548 -0.865 -2.127 1.00 91.19 190 TYR A CA 1
ATOM 1503 C C . TYR A 1 190 ? -13.169 -1.064 -2.752 1.00 91.19 190 TYR A C 1
ATOM 1505 O O . TYR A 1 190 ? -12.140 -1.086 -2.078 1.00 91.19 190 TYR A O 1
ATOM 1513 N N . THR A 1 191 ? -13.161 -1.225 -4.073 1.00 91.12 191 THR A N 1
ATOM 1514 C CA . THR A 1 191 ? -11.938 -1.356 -4.871 1.00 91.12 191 THR A CA 1
ATOM 1515 C C . THR A 1 191 ? -11.749 -0.078 -5.671 1.00 91.12 191 THR A C 1
ATOM 1517 O O . THR A 1 191 ? -12.682 0.376 -6.334 1.00 91.12 191 THR A O 1
ATOM 1520 N N . LEU A 1 192 ? -10.559 0.515 -5.603 1.00 88.50 192 LEU A N 1
ATOM 1521 C CA . LEU A 1 192 ? -10.222 1.664 -6.438 1.00 88.50 192 LEU A CA 1
ATOM 1522 C C . LEU A 1 192 ? -9.903 1.195 -7.857 1.00 88.50 192 LEU A C 1
ATOM 1524 O O . LEU A 1 192 ? -9.198 0.203 -8.048 1.00 88.50 192 LEU A O 1
ATOM 1528 N N . GLN A 1 193 ? -10.401 1.932 -8.848 1.00 88.50 193 GLN A N 1
ATOM 1529 C CA . GLN A 1 193 ? -10.048 1.683 -10.240 1.00 88.50 193 GLN A CA 1
ATOM 1530 C C . GLN A 1 193 ? -8.551 1.955 -10.464 1.00 88.50 193 GLN A C 1
ATOM 1532 O O . GLN A 1 193 ? -8.006 2.883 -9.862 1.00 88.50 193 GLN A O 1
ATOM 1537 N N . PRO A 1 194 ? -7.871 1.158 -11.307 1.00 87.88 194 PRO A N 1
ATOM 1538 C CA . PRO A 1 194 ? -6.481 1.411 -11.662 1.00 87.88 194 PRO A CA 1
ATOM 1539 C C . PRO A 1 194 ? -6.350 2.747 -12.392 1.00 87.88 194 PRO A C 1
ATOM 1541 O O . PRO A 1 194 ? -7.138 3.064 -13.281 1.00 87.88 194 PRO A O 1
ATOM 1544 N N . VAL A 1 195 ? -5.308 3.498 -12.054 1.00 89.50 195 VAL A N 1
ATOM 1545 C CA . VAL A 1 195 ? -4.974 4.775 -12.688 1.00 89.50 195 VAL A CA 1
ATOM 1546 C C . VAL A 1 195 ? -3.496 4.771 -13.049 1.00 89.50 195 VAL A C 1
ATOM 1548 O O . VAL A 1 195 ? -2.670 4.203 -12.337 1.00 89.50 195 VAL A O 1
ATOM 1551 N N . SER A 1 196 ? -3.150 5.413 -14.157 1.00 89.81 196 SER A N 1
ATOM 1552 C CA . SER A 1 196 ? -1.766 5.699 -14.519 1.00 89.81 196 SER A CA 1
ATOM 1553 C C . SER A 1 196 ? -1.520 7.199 -14.409 1.00 89.81 196 SER A C 1
ATOM 1555 O O . SER A 1 196 ? -2.333 8.004 -14.865 1.00 89.81 196 SER A O 1
ATOM 1557 N N . TYR A 1 197 ? -0.426 7.576 -13.754 1.00 90.94 197 TYR A N 1
ATOM 1558 C CA . TYR A 1 197 ? -0.097 8.966 -13.466 1.00 90.94 197 TYR A CA 1
ATOM 1559 C C . TYR A 1 197 ? 0.687 9.582 -14.625 1.00 90.94 197 TYR A C 1
ATOM 1561 O O . TYR A 1 197 ? 1.617 8.979 -15.163 1.00 90.94 197 TYR A O 1
ATOM 1569 N N . PHE A 1 198 ? 0.327 10.810 -14.994 1.00 91.69 198 PHE A N 1
ATOM 1570 C CA . PHE A 1 198 ? 1.006 11.557 -16.045 1.00 91.69 198 PHE A CA 1
ATOM 1571 C C . PHE A 1 198 ? 2.386 12.034 -15.574 1.00 91.69 198 PHE A C 1
ATOM 1573 O O . PHE A 1 198 ? 2.491 12.768 -14.594 1.00 91.69 198 PHE A O 1
ATOM 1580 N N . LEU A 1 199 ? 3.438 11.638 -16.297 1.00 92.31 199 LEU A N 1
ATOM 1581 C CA . LEU A 1 199 ? 4.836 11.983 -15.991 1.00 92.31 199 LEU A CA 1
ATOM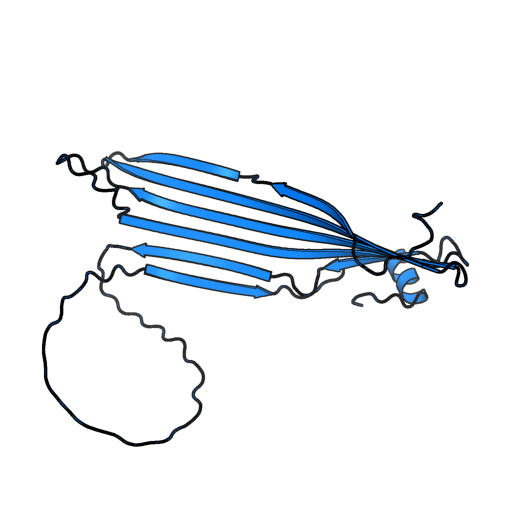 1582 C C . LEU A 1 199 ? 5.413 13.070 -16.918 1.00 92.31 199 LEU A C 1
ATOM 1584 O O . LEU A 1 199 ? 6.624 13.263 -16.962 1.00 92.31 199 LEU A O 1
ATOM 1588 N N . GLY A 1 200 ? 4.562 13.766 -17.677 1.00 93.06 200 GLY A N 1
ATOM 1589 C CA . GLY A 1 200 ? 4.968 14.816 -18.613 1.00 93.06 200 GLY A CA 1
ATOM 1590 C C . GLY A 1 200 ? 4.746 14.452 -20.082 1.00 93.06 200 GLY A C 1
ATOM 1591 O O . GLY A 1 200 ? 4.632 13.280 -20.460 1.00 93.06 200 GLY A O 1
ATOM 1592 N N . TYR A 1 201 ? 4.664 15.491 -20.916 1.00 91.62 201 TYR A N 1
ATOM 1593 C CA . TYR A 1 201 ? 4.350 15.360 -22.340 1.00 91.62 201 TYR A CA 1
ATOM 1594 C C . TYR A 1 201 ? 5.452 14.608 -23.093 1.00 91.62 201 TYR A C 1
ATOM 1596 O O . TYR A 1 201 ? 5.158 13.636 -23.786 1.00 91.62 201 TYR A O 1
ATOM 1604 N N . ASP A 1 202 ? 6.715 14.983 -22.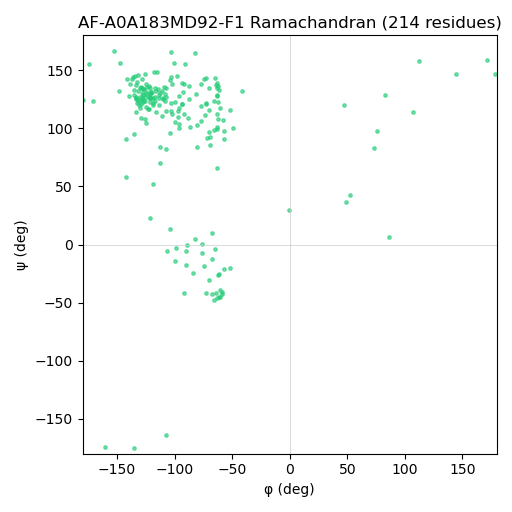879 1.00 91.00 202 ASP A N 1
ATOM 1605 C CA . ASP A 1 202 ? 7.854 14.355 -23.554 1.00 91.00 202 ASP A CA 1
ATOM 1606 C C . ASP A 1 202 ? 7.952 12.865 -23.218 1.00 91.00 202 ASP A C 1
ATOM 1608 O O . ASP A 1 202 ? 8.062 12.036 -24.119 1.00 91.00 202 ASP A O 1
ATOM 1612 N N . ASN A 1 203 ? 7.802 12.496 -21.940 1.00 90.56 203 ASN A N 1
ATOM 1613 C CA . ASN A 1 203 ? 7.763 11.092 -21.526 1.00 90.56 203 ASN A CA 1
ATOM 1614 C C . ASN A 1 203 ? 6.623 10.327 -22.215 1.00 90.56 203 ASN A C 1
ATOM 1616 O O . ASN A 1 203 ? 6.821 9.210 -22.685 1.00 90.56 203 ASN A O 1
ATOM 1620 N N . SER A 1 204 ? 5.441 10.938 -22.316 1.00 89.75 204 SER A N 1
ATOM 1621 C CA . SER A 1 204 ? 4.285 10.327 -22.983 1.00 89.75 204 SER A CA 1
ATOM 1622 C C . SER A 1 204 ? 4.549 10.102 -24.475 1.00 89.75 204 SER A C 1
ATOM 1624 O O . SER A 1 204 ? 4.246 9.031 -25.004 1.00 89.75 204 SER A O 1
ATOM 1626 N N . LEU A 1 205 ? 5.185 11.067 -25.148 1.00 89.19 205 LEU A N 1
ATOM 1627 C CA . LEU A 1 205 ? 5.604 10.939 -26.544 1.00 89.19 205 LEU A CA 1
ATOM 1628 C C . LEU A 1 205 ? 6.597 9.779 -26.724 1.00 89.19 205 LEU A C 1
ATOM 1630 O O . LEU A 1 205 ? 6.431 8.973 -27.643 1.00 89.19 205 LEU A O 1
ATOM 1634 N N . GLN A 1 206 ? 7.600 9.661 -25.848 1.00 88.50 206 GLN A N 1
ATOM 1635 C CA . GLN A 1 206 ? 8.575 8.568 -25.932 1.00 88.50 206 GLN A CA 1
ATOM 1636 C C . GLN A 1 206 ? 7.937 7.207 -25.628 1.00 88.50 206 GLN A C 1
ATOM 1638 O O . GLN A 1 206 ? 8.158 6.250 -26.369 1.00 88.50 206 GLN A O 1
ATOM 1643 N N . CYS A 1 207 ? 7.074 7.115 -24.613 1.00 88.44 207 CYS A N 1
ATOM 1644 C CA . CYS A 1 207 ? 6.331 5.890 -24.315 1.00 88.44 207 CYS A CA 1
ATOM 1645 C C . CYS A 1 207 ? 5.465 5.423 -25.494 1.00 88.44 207 CYS A C 1
ATOM 1647 O O . CYS A 1 207 ? 5.476 4.231 -25.819 1.00 88.44 207 CYS A O 1
ATOM 1649 N N . ASN A 1 208 ? 4.806 6.358 -26.189 1.00 87.06 208 ASN A N 1
ATOM 1650 C CA . ASN A 1 208 ? 4.040 6.070 -27.402 1.00 87.06 208 ASN A CA 1
ATOM 1651 C C . ASN A 1 208 ? 4.931 5.539 -28.535 1.00 87.06 208 ASN A C 1
ATOM 1653 O O . ASN A 1 208 ? 4.605 4.519 -29.145 1.00 87.06 208 ASN A O 1
ATOM 1657 N N . LYS A 1 209 ? 6.084 6.174 -28.795 1.00 86.38 209 LYS A N 1
ATOM 1658 C CA . LYS A 1 209 ? 7.048 5.696 -29.807 1.00 86.38 209 LYS A CA 1
ATOM 1659 C C . LYS A 1 209 ? 7.570 4.294 -29.488 1.00 86.38 209 LYS A C 1
ATOM 1661 O O . LYS A 1 209 ? 7.716 3.471 -30.390 1.00 86.38 209 LYS A O 1
ATOM 1666 N N . MET A 1 210 ? 7.823 4.011 -28.211 1.00 84.12 210 MET A N 1
ATOM 1667 C CA . MET A 1 210 ? 8.326 2.7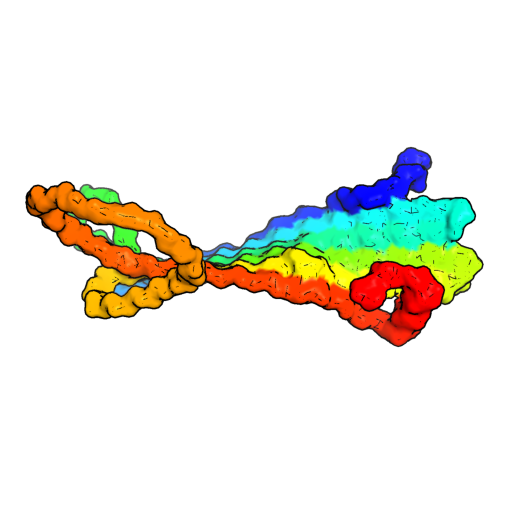17 -27.745 1.00 84.12 210 MET A CA 1
ATOM 1668 C C . MET A 1 210 ? 7.252 1.621 -27.701 1.00 84.12 210 MET A C 1
ATOM 1670 O O . MET A 1 210 ? 7.597 0.467 -27.448 1.00 84.12 210 MET A O 1
ATOM 1674 N N . LYS A 1 211 ? 5.968 1.951 -27.929 1.00 80.44 211 LYS A N 1
ATOM 1675 C CA . LYS A 1 211 ? 4.825 1.039 -27.716 1.00 80.44 211 LYS A CA 1
ATOM 1676 C C . LYS A 1 211 ? 4.894 0.362 -26.343 1.00 80.44 211 LYS A C 1
ATOM 1678 O O . LYS A 1 211 ? 4.599 -0.829 -26.200 1.00 80.44 211 LYS A O 1
ATOM 1683 N N . ALA A 1 212 ? 5.369 1.105 -25.344 1.00 70.00 212 ALA A N 1
ATOM 1684 C CA . ALA A 1 212 ? 5.496 0.582 -24.000 1.00 70.00 212 ALA A CA 1
ATOM 1685 C C . ALA A 1 212 ? 4.099 0.221 -23.487 1.00 70.00 212 ALA A C 1
ATOM 1687 O O . ALA A 1 212 ? 3.156 0.981 -23.680 1.00 70.00 212 ALA A O 1
ATOM 1688 N N . LYS A 1 213 ? 3.962 -0.937 -22.831 1.00 61.56 213 LYS A N 1
ATOM 1689 C CA . LYS A 1 213 ? 2.713 -1.307 -22.154 1.00 61.56 213 LYS A CA 1
ATOM 1690 C C . LYS A 1 213 ? 2.515 -0.399 -20.944 1.00 61.56 213 LYS A C 1
ATOM 1692 O O . LYS A 1 213 ? 2.925 -0.738 -19.833 1.00 61.56 213 LYS A O 1
ATOM 1697 N N . THR A 1 214 ? 1.930 0.760 -21.180 1.00 54.88 214 THR A N 1
ATOM 1698 C CA . THR A 1 214 ? 1.264 1.558 -20.162 1.00 54.88 214 THR A CA 1
ATOM 1699 C C . THR A 1 214 ? -0.151 1.016 -19.959 1.00 54.88 214 THR A C 1
ATOM 1701 O O . THR A 1 214 ? -0.629 0.200 -20.740 1.00 54.88 214 THR A O 1
ATOM 1704 N N . ILE A 1 215 ? -0.819 1.397 -18.868 1.00 50.75 215 ILE A N 1
ATOM 1705 C CA . ILE A 1 215 ? -2.264 1.123 -18.720 1.00 50.75 215 ILE A CA 1
ATOM 1706 C C . ILE A 1 215 ? -3.078 1.945 -19.755 1.00 50.75 215 ILE A C 1
ATOM 1708 O O . ILE A 1 215 ? -4.248 1.655 -19.977 1.00 50.75 215 ILE A O 1
ATOM 1712 N N . TRP A 1 216 ? -2.427 2.917 -20.409 1.00 34.25 216 TRP A N 1
ATOM 1713 C CA . TRP A 1 216 ? -2.859 3.610 -21.625 1.00 34.25 216 TRP A CA 1
ATOM 1714 C C . TRP A 1 216 ? -2.495 2.830 -22.884 1.00 34.25 216 TRP A C 1
ATOM 1716 O O . TRP A 1 216 ? -1.322 2.385 -22.949 1.00 34.25 216 TRP A O 1
#

pLDDT: mean 75.33, std 23.09, range [27.3, 97.31]

Solvent-accessible surface area (backbone atoms only — not comparable to full-atom values): 12641 Å² total; per-residue (Å²): 134,79,77,83,78,64,61,39,83,55,74,42,82,77,45,80,49,76,46,67,88,38,79,46,77,49,76,48,75,46,98,87,60,33,34,42,37,39,40,39,40,28,42,40,36,40,38,35,28,40,23,40,42,67,36,83,89,78,35,33,38,38,40,39,40,35,41,35,40,36,41,38,40,39,39,37,39,36,37,31,48,72,81,88,75,74,102,58,97,69,72,72,60,60,58,36,39,41,36,40,35,40,37,38,38,34,36,38,36,41,36,39,41,38,38,64,88,50,71,79,75,29,49,24,69,44,39,30,44,37,72,70,23,39,37,39,38,42,39,37,37,40,42,66,71,89,69,94,69,90,75,83,81,73,80,79,70,86,83,78,87,88,87,84,91,88,88,90,87,90,85,88,84,80,84,77,85,66,86,74,61,52,62,48,75,47,76,49,78,50,71,47,78,58,48,67,59,89,83,51,70,69,38,52,54,29,26,60,75,67,65,51,92,52,98,109